Protein AF-A0A349L1Q1-F1 (afdb_monomer)

Structure (mmCIF, N/CA/C/O backbone):
data_AF-A0A349L1Q1-F1
#
_entry.id   AF-A0A349L1Q1-F1
#
loop_
_atom_site.group_PDB
_atom_site.id
_atom_site.type_symbol
_atom_site.label_atom_id
_atom_site.label_alt_id
_atom_site.label_comp_id
_atom_site.label_asym_id
_atom_site.label_entity_id
_atom_site.label_seq_id
_atom_site.pdbx_PDB_ins_code
_atom_site.Cartn_x
_atom_site.Cartn_y
_atom_site.Cartn_z
_atom_site.occupancy
_atom_site.B_iso_or_equiv
_atom_site.auth_seq_id
_atom_site.auth_comp_id
_atom_site.auth_asym_id
_atom_site.auth_atom_id
_atom_site.pdbx_PDB_model_num
ATOM 1 N N . MET A 1 1 ? -4.217 -12.118 43.788 1.00 35.62 1 MET A N 1
ATOM 2 C CA . MET A 1 1 ? -5.018 -11.039 43.169 1.00 35.62 1 MET A CA 1
ATOM 3 C C . MET A 1 1 ? -5.561 -11.578 41.859 1.00 35.62 1 MET A C 1
ATOM 5 O O . MET A 1 1 ? -4.833 -12.278 41.173 1.00 35.62 1 MET A O 1
ATOM 9 N N . ASN A 1 2 ? -6.859 -11.384 41.641 1.00 32.16 2 ASN A N 1
ATOM 10 C CA . ASN A 1 2 ? -7.727 -12.162 40.755 1.00 32.16 2 ASN A CA 1
ATOM 11 C C . ASN A 1 2 ? -7.347 -12.107 39.267 1.00 32.16 2 ASN A C 1
ATOM 13 O O . ASN A 1 2 ? -7.037 -11.042 38.737 1.00 32.16 2 ASN A O 1
ATOM 17 N N . ALA A 1 3 ? -7.479 -13.254 38.600 1.00 37.03 3 ALA A N 1
ATOM 18 C CA . ALA A 1 3 ? -7.514 -13.399 37.152 1.00 37.03 3 ALA A CA 1
ATOM 19 C C . ALA A 1 3 ? -8.840 -12.840 36.608 1.00 37.03 3 ALA A C 1
ATOM 21 O O . ALA A 1 3 ? -9.806 -13.573 36.453 1.00 37.03 3 ALA A O 1
ATOM 22 N N . ALA A 1 4 ? -8.903 -11.523 36.417 1.00 40.84 4 ALA A N 1
ATOM 23 C CA . ALA A 1 4 ? -9.928 -10.831 35.633 1.00 40.84 4 ALA A CA 1
ATOM 24 C C . ALA A 1 4 ? -9.507 -9.365 35.435 1.00 40.84 4 ALA A C 1
ATOM 26 O O . ALA A 1 4 ? -10.231 -8.438 35.791 1.00 40.84 4 ALA A O 1
ATOM 27 N N . ALA A 1 5 ? -8.312 -9.130 34.890 1.00 46.25 5 ALA A N 1
ATOM 28 C CA . ALA A 1 5 ? -8.148 -7.916 34.104 1.00 46.25 5 ALA A CA 1
ATOM 29 C C . ALA A 1 5 ? -8.922 -8.195 32.815 1.00 46.25 5 ALA A C 1
ATOM 31 O O . ALA A 1 5 ? -8.424 -8.909 31.948 1.00 46.25 5 ALA A O 1
ATOM 32 N N . ALA A 1 6 ? -10.183 -7.755 32.754 1.00 50.31 6 ALA A N 1
ATOM 33 C CA . ALA A 1 6 ? -10.929 -7.756 31.505 1.00 50.31 6 ALA A CA 1
ATOM 34 C C . ALA A 1 6 ? -10.016 -7.136 30.443 1.00 50.31 6 ALA A C 1
ATOM 36 O O . ALA A 1 6 ? -9.483 -6.044 30.659 1.00 50.31 6 ALA A O 1
ATOM 37 N N . LEU A 1 7 ? -9.762 -7.867 29.358 1.00 57.59 7 LEU A N 1
ATOM 38 C CA . LEU A 1 7 ? -8.957 -7.380 28.250 1.00 57.59 7 LEU A CA 1
ATOM 39 C C . LEU A 1 7 ? -9.770 -6.264 27.576 1.00 57.59 7 LEU A C 1
ATOM 41 O O . LEU A 1 7 ? -10.551 -6.503 26.661 1.00 57.59 7 LEU A O 1
ATOM 45 N N . ALA A 1 8 ? -9.690 -5.051 28.114 1.00 76.62 8 ALA A N 1
ATOM 46 C CA . ALA A 1 8 ? -10.395 -3.912 27.563 1.00 76.62 8 ALA A CA 1
ATOM 47 C C . ALA A 1 8 ? -9.633 -3.464 26.316 1.00 76.62 8 ALA A C 1
ATOM 49 O O . ALA A 1 8 ? -8.540 -2.905 26.413 1.00 76.62 8 ALA A O 1
ATOM 50 N N . LEU A 1 9 ? -10.197 -3.737 25.140 1.00 87.62 9 LEU A N 1
ATOM 51 C CA . LEU A 1 9 ? -9.780 -3.057 23.919 1.00 87.62 9 LEU A CA 1
ATOM 52 C C . LEU A 1 9 ? -9.974 -1.547 24.110 1.00 87.62 9 LEU A C 1
ATOM 54 O O . LEU A 1 9 ? -10.988 -1.111 24.665 1.00 87.62 9 LEU A O 1
ATOM 58 N N . ALA A 1 10 ? -8.997 -0.760 23.657 1.00 93.62 10 ALA A N 1
ATOM 59 C CA . ALA A 1 10 ? -9.075 0.699 23.666 1.00 93.62 10 ALA A CA 1
ATOM 60 C C . ALA A 1 10 ? -10.247 1.203 22.799 1.00 93.62 10 ALA A C 1
ATOM 62 O O . ALA A 1 10 ? -10.903 0.414 22.120 1.00 93.62 10 ALA A O 1
ATOM 63 N N . SER A 1 11 ? -10.527 2.511 22.809 1.00 95.31 11 SER A N 1
ATOM 64 C CA . SER A 1 11 ? -11.549 3.079 21.915 1.00 95.31 11 SER A CA 1
ATOM 65 C C . SER A 1 11 ? -11.201 2.834 20.444 1.00 95.31 11 SER A C 1
ATOM 67 O O . SER A 1 11 ? -10.027 2.698 20.094 1.00 95.31 11 SER A O 1
ATOM 69 N N . THR A 1 12 ? -12.213 2.817 19.575 1.00 96.31 12 THR A N 1
ATOM 70 C CA . THR A 1 12 ? -12.034 2.683 18.119 1.00 96.31 12 THR A CA 1
ATOM 71 C C . THR A 1 12 ? -11.064 3.730 17.580 1.00 96.31 12 THR A C 1
ATOM 73 O O . THR A 1 12 ? -10.127 3.381 16.874 1.00 96.31 12 THR A O 1
ATOM 76 N N . GLU A 1 13 ? -11.193 4.982 18.020 1.00 95.06 13 GLU A N 1
ATOM 77 C CA . GLU A 1 13 ? -10.275 6.080 17.685 1.00 95.06 13 GLU A CA 1
ATOM 78 C C . GLU A 1 13 ? -8.824 5.748 18.046 1.00 95.06 13 GLU A C 1
ATOM 80 O O . GLU A 1 13 ? -7.927 5.932 17.231 1.00 95.06 13 GLU A O 1
ATOM 85 N N . THR A 1 14 ? -8.598 5.220 19.256 1.00 93.94 14 THR A N 1
ATOM 86 C CA . THR A 1 14 ? -7.257 4.848 19.726 1.00 93.94 14 THR A CA 1
ATOM 87 C C . THR A 1 14 ? -6.697 3.702 18.893 1.00 93.94 14 THR A C 1
ATOM 89 O O . THR A 1 14 ? -5.528 3.731 18.527 1.00 93.94 14 THR A O 1
ATOM 92 N N . LEU A 1 15 ? -7.521 2.696 18.583 1.00 93.62 15 LEU A N 1
ATOM 93 C CA . LEU A 1 15 ? -7.100 1.531 17.807 1.00 93.62 15 LEU A CA 1
ATOM 94 C C . LEU A 1 15 ? -6.762 1.897 16.357 1.00 93.62 15 LEU A C 1
ATOM 96 O O . LEU A 1 15 ? -5.760 1.404 15.841 1.00 93.62 15 LEU A O 1
ATOM 100 N N . LEU A 1 16 ? -7.541 2.786 15.733 1.00 92.75 16 LEU A N 1
ATOM 101 C CA . LEU A 1 16 ? -7.340 3.253 14.354 1.00 92.75 16 LEU A CA 1
ATOM 102 C C . LEU A 1 16 ? -6.009 3.989 14.147 1.00 92.75 16 LEU A C 1
ATOM 104 O O . LEU A 1 16 ? -5.499 4.015 13.030 1.00 92.75 16 LEU A O 1
ATOM 108 N N . VAL A 1 17 ? -5.436 4.557 15.212 1.00 91.25 17 VAL A N 1
ATOM 109 C CA . VAL A 1 17 ? -4.112 5.207 15.194 1.00 91.25 17 VAL A CA 1
ATOM 110 C C . VAL A 1 17 ? -3.063 4.443 16.001 1.00 91.25 17 VAL A C 1
ATOM 112 O O . VAL A 1 17 ? -1.983 4.964 16.276 1.00 91.25 17 VAL A O 1
ATOM 115 N N . SER A 1 18 ? -3.373 3.208 16.403 1.00 87.69 18 SER A N 1
ATOM 116 C CA . SER A 1 18 ? -2.436 2.336 17.107 1.00 87.69 18 SER A CA 1
ATOM 117 C C . SER A 1 18 ? -1.656 1.451 16.138 1.00 87.69 18 SER A C 1
ATOM 119 O O . SER A 1 18 ? -2.170 1.006 15.113 1.00 87.69 18 SER A O 1
ATOM 121 N N . GLY A 1 19 ? -0.408 1.149 16.499 1.00 83.62 19 GLY A N 1
ATOM 122 C CA . GLY A 1 19 ? 0.501 0.413 15.623 1.00 83.62 19 GLY A CA 1
ATOM 123 C C . GLY A 1 19 ? 0.975 1.264 14.444 1.00 83.62 19 GLY A C 1
ATOM 124 O O . GLY A 1 19 ? 0.894 2.488 14.482 1.00 83.62 19 GLY A O 1
ATOM 125 N N . GLY A 1 20 ? 1.511 0.611 13.411 1.00 83.81 20 GLY A N 1
ATOM 126 C CA . GLY A 1 20 ? 1.991 1.294 12.211 1.00 83.81 20 GLY A CA 1
ATOM 127 C C . GLY A 1 20 ? 3.179 2.227 12.468 1.00 83.81 20 GLY A C 1
ATOM 128 O O . GLY A 1 20 ? 4.060 1.928 13.277 1.00 83.81 20 GLY A O 1
ATOM 129 N N . ASP A 1 21 ? 3.216 3.334 11.726 1.00 86.06 21 ASP A N 1
ATOM 130 C CA . ASP A 1 21 ? 4.264 4.353 11.793 1.00 86.06 21 ASP A CA 1
ATOM 131 C C . ASP A 1 21 ? 3.683 5.767 11.976 1.00 86.06 21 ASP A C 1
ATOM 133 O O . ASP A 1 21 ? 2.485 5.964 12.200 1.00 86.06 21 ASP A O 1
ATOM 137 N N . GLU A 1 22 ? 4.538 6.785 11.910 1.00 86.44 22 GLU A N 1
ATOM 138 C CA . GLU A 1 22 ? 4.168 8.166 12.204 1.00 86.44 22 GLU A CA 1
ATOM 139 C C . GLU A 1 22 ? 3.133 8.764 11.238 1.00 86.44 22 GLU A C 1
ATOM 141 O O . GLU A 1 22 ? 2.549 9.802 11.543 1.00 86.44 22 GLU A O 1
ATOM 146 N N . ARG A 1 23 ? 2.832 8.099 10.113 1.00 87.94 23 ARG A N 1
ATOM 147 C CA . ARG A 1 23 ? 1.803 8.543 9.159 1.00 87.94 23 ARG A CA 1
ATOM 148 C C . ARG A 1 23 ? 0.392 8.539 9.740 1.00 87.94 23 ARG A C 1
ATOM 150 O O . ARG A 1 23 ? -0.444 9.311 9.280 1.00 87.94 23 ARG A O 1
ATOM 157 N N . ILE A 1 24 ? 0.130 7.686 10.729 1.00 89.38 24 ILE A N 1
ATOM 158 C CA . ILE A 1 24 ? -1.161 7.622 11.433 1.00 89.38 24 ILE A CA 1
ATOM 159 C C . ILE A 1 24 ? -1.101 8.242 12.832 1.00 89.38 24 ILE A C 1
ATOM 161 O O . ILE A 1 24 ? -2.127 8.363 13.495 1.00 89.38 24 ILE A O 1
ATOM 165 N N . SER A 1 25 ? 0.082 8.675 13.278 1.00 90.12 25 SER A N 1
ATOM 166 C CA . SER A 1 25 ? 0.244 9.342 14.570 1.00 90.12 25 SER A CA 1
ATOM 167 C C . SER A 1 25 ? -0.390 10.730 14.543 1.00 90.12 25 SER A C 1
ATOM 169 O O . SER A 1 25 ? -0.142 11.517 13.631 1.00 90.12 25 SER A O 1
ATOM 171 N N . LEU A 1 26 ? -1.196 11.038 15.558 1.00 93.44 26 LEU A N 1
ATOM 172 C CA . LEU A 1 26 ? -1.850 12.336 15.678 1.00 93.44 26 LEU A CA 1
ATOM 173 C C . LEU A 1 26 ? -0.956 13.324 16.426 1.00 93.44 26 LEU A C 1
ATOM 175 O O . LEU A 1 26 ? -0.405 13.011 17.483 1.00 93.44 26 LEU A O 1
ATOM 179 N N . ASP A 1 27 ? -0.859 14.542 15.905 1.00 94.31 27 ASP A N 1
ATOM 180 C CA . ASP A 1 27 ? -0.281 15.661 16.635 1.00 94.31 27 ASP A CA 1
ATOM 181 C C . ASP A 1 27 ? -1.173 16.024 17.834 1.00 94.31 27 ASP A C 1
ATOM 183 O O . ASP A 1 27 ? -2.383 16.203 17.703 1.00 94.31 27 ASP A O 1
ATOM 187 N N . ALA A 1 28 ? -0.576 16.143 19.021 1.00 93.06 28 ALA A N 1
ATOM 188 C CA . ALA A 1 28 ? -1.326 16.333 20.262 1.00 93.06 28 ALA A CA 1
ATOM 189 C C . ALA A 1 28 ? -2.020 17.703 20.363 1.00 93.06 28 ALA A C 1
ATOM 191 O O . ALA A 1 28 ? -2.972 17.844 21.129 1.00 93.06 28 ALA A O 1
ATOM 192 N N . ALA A 1 29 ? -1.548 18.715 19.626 1.00 94.81 29 ALA A N 1
ATOM 193 C CA . ALA A 1 29 ? -2.130 20.054 19.655 1.00 94.81 29 ALA A CA 1
ATOM 194 C C . ALA A 1 29 ? -3.321 20.187 18.695 1.00 94.81 29 ALA A C 1
ATOM 196 O O . ALA A 1 29 ? -4.300 20.860 19.011 1.00 94.81 29 ALA A O 1
ATOM 197 N N . THR A 1 30 ? -3.235 19.556 17.526 1.00 93.81 30 THR A N 1
ATOM 198 C CA . THR A 1 30 ? -4.223 19.673 16.444 1.00 93.81 30 THR A CA 1
ATOM 199 C C . THR A 1 30 ? -5.175 18.482 16.358 1.00 93.81 30 THR A C 1
ATOM 201 O O . THR A 1 30 ? -6.277 18.623 15.830 1.00 93.81 30 THR A O 1
ATOM 204 N N . GLY A 1 31 ? -4.778 17.314 16.867 1.00 93.38 31 GLY A N 1
ATOM 205 C CA . GLY A 1 31 ? -5.510 16.055 16.718 1.00 93.38 31 GLY A CA 1
ATOM 206 C C . GLY A 1 31 ? -5.486 15.498 15.291 1.00 93.38 31 GLY A C 1
ATOM 207 O O . GLY A 1 31 ? -6.356 14.701 14.937 1.00 93.38 31 GLY A O 1
ATOM 208 N N . LEU A 1 32 ? -4.535 15.939 14.460 1.00 93.56 32 LEU A N 1
ATOM 209 C CA . LEU A 1 32 ? -4.428 15.577 13.046 1.00 93.56 32 LEU A CA 1
ATOM 210 C C . LEU A 1 32 ? -3.168 14.753 12.776 1.00 93.56 32 LEU A C 1
ATOM 212 O O . LEU A 1 32 ? -2.114 14.991 13.362 1.00 93.56 32 LEU A O 1
ATOM 216 N N . SER A 1 33 ? -3.272 13.811 11.844 1.00 92.69 33 SER A N 1
ATOM 217 C CA . SER A 1 33 ? -2.120 13.133 11.237 1.00 92.69 33 SER A CA 1
ATOM 218 C C . SER A 1 33 ? -1.309 14.085 10.340 1.00 92.69 33 SER A C 1
ATOM 220 O O . SER A 1 33 ? -1.814 15.146 9.955 1.00 92.69 33 SER A O 1
ATOM 222 N N . PRO A 1 34 ? -0.092 13.702 9.897 1.00 91.25 34 PRO A N 1
ATOM 223 C CA . PRO A 1 34 ? 0.668 14.456 8.892 1.00 91.25 34 PRO A CA 1
ATOM 224 C C . PRO A 1 34 ? -0.081 14.696 7.571 1.00 91.25 34 PRO A C 1
ATOM 226 O O . PRO A 1 34 ? 0.294 15.579 6.801 1.00 91.25 34 PRO A O 1
ATOM 229 N N . TYR A 1 35 ? -1.142 13.928 7.307 1.00 90.12 35 TYR A N 1
ATOM 230 C CA . TYR A 1 35 ? -2.015 14.093 6.144 1.00 90.12 35 TYR A CA 1
ATOM 231 C C . TYR A 1 35 ? -3.234 14.989 6.401 1.00 90.12 35 TYR A C 1
ATOM 233 O O . TYR A 1 35 ? -4.053 15.172 5.505 1.00 90.12 35 TYR A O 1
ATOM 241 N N . GLY A 1 36 ? -3.362 15.562 7.600 1.00 91.25 36 GLY A N 1
ATOM 242 C CA . GLY A 1 36 ? -4.495 16.408 7.977 1.00 91.25 36 GLY A CA 1
ATOM 243 C C . GLY A 1 36 ? -5.770 15.629 8.312 1.00 91.25 36 GLY A C 1
ATOM 244 O O . GLY A 1 36 ? -6.841 16.223 8.379 1.00 91.25 36 GLY A O 1
ATOM 245 N N . CYS A 1 37 ? -5.676 14.312 8.520 1.00 92.06 37 CYS A N 1
ATOM 246 C CA . CYS A 1 37 ? -6.818 13.446 8.827 1.00 92.06 37 CYS A CA 1
ATOM 247 C C . CYS A 1 37 ? -6.934 13.186 10.336 1.00 92.06 37 CYS A C 1
ATOM 249 O O . CYS A 1 37 ? -5.915 12.990 11.005 1.00 92.06 37 CYS A O 1
ATOM 251 N N . ARG A 1 38 ? -8.171 13.140 10.845 1.00 93.69 38 ARG A N 1
ATOM 252 C CA . ARG A 1 38 ? -8.523 12.702 12.208 1.00 93.69 38 ARG A CA 1
ATOM 253 C C . ARG A 1 38 ? -8.756 11.188 12.256 1.00 93.69 38 ARG A C 1
ATOM 255 O O . ARG A 1 38 ? -8.942 10.553 11.223 1.00 93.69 38 ARG A O 1
ATOM 262 N N . ALA A 1 39 ? -8.815 10.637 13.468 1.00 94.50 39 ALA A N 1
ATOM 263 C CA . ALA A 1 39 ? -9.148 9.230 13.726 1.00 94.50 39 ALA A CA 1
ATOM 264 C C . ALA A 1 39 ? -10.661 8.936 13.811 1.00 94.50 39 ALA A C 1
ATOM 266 O O . ALA A 1 39 ? -11.051 7.834 14.189 1.00 94.50 39 ALA A O 1
ATOM 267 N N . TYR A 1 40 ? -11.508 9.918 13.505 1.00 94.69 40 TYR A N 1
ATOM 268 C CA . TYR A 1 40 ? -12.964 9.821 13.565 1.00 94.69 40 TYR A CA 1
ATOM 269 C C . TYR A 1 40 ? -13.605 10.707 12.482 1.00 94.69 40 TYR A C 1
ATOM 271 O O . TYR A 1 40 ? -12.921 11.587 11.942 1.00 94.69 40 TYR A O 1
ATOM 279 N N . PRO A 1 41 ? -14.888 10.481 12.151 1.00 95.50 41 PRO A N 1
ATOM 280 C CA . PRO A 1 41 ? -15.590 11.231 11.116 1.00 95.50 41 PRO A CA 1
ATOM 281 C C . PRO A 1 41 ? -15.716 12.725 11.422 1.00 95.50 41 PRO A C 1
ATOM 283 O O . PRO A 1 41 ? -15.934 13.128 12.562 1.00 95.50 41 PRO A O 1
ATOM 286 N N . ASP A 1 42 ? -15.623 13.542 10.376 1.00 92.19 42 ASP A N 1
ATOM 287 C CA . ASP A 1 42 ? -15.926 14.972 10.418 1.00 92.19 42 ASP A CA 1
ATOM 288 C C . ASP A 1 42 ? -16.955 15.276 9.313 1.00 92.19 42 ASP A C 1
ATOM 290 O O . ASP A 1 42 ? -16.574 15.337 8.139 1.00 92.19 42 ASP A O 1
ATOM 294 N N . PRO A 1 43 ? -18.255 15.396 9.644 1.00 88.38 43 PRO A N 1
ATOM 295 C CA . PRO A 1 43 ? -19.313 15.580 8.648 1.00 88.38 43 PRO A CA 1
ATOM 296 C C . PRO A 1 43 ? -19.260 16.950 7.956 1.00 88.38 43 PRO A C 1
ATOM 298 O O . PRO A 1 43 ? -19.835 17.111 6.879 1.00 88.38 43 PRO A O 1
ATOM 301 N N . ASP A 1 44 ? -18.553 17.921 8.538 1.00 90.19 44 ASP A N 1
ATOM 302 C CA . ASP A 1 44 ? -18.406 19.269 7.984 1.00 90.19 44 ASP A CA 1
ATOM 303 C C . ASP A 1 44 ? -17.185 19.383 7.049 1.00 90.19 44 ASP A C 1
ATOM 305 O O . ASP A 1 44 ? -16.996 20.396 6.365 1.00 90.19 44 ASP A O 1
ATOM 309 N N . LEU A 1 45 ? -16.341 18.346 6.992 1.00 89.50 45 LEU A N 1
ATOM 310 C CA . LEU A 1 45 ? -15.134 18.329 6.177 1.00 89.50 45 LEU A CA 1
ATOM 311 C C . LEU A 1 45 ? -15.447 18.042 4.703 1.00 89.50 45 LEU A C 1
ATOM 313 O O . LEU A 1 45 ? -15.966 16.990 4.332 1.00 89.50 45 LEU A O 1
ATOM 317 N N . VAL A 1 46 ? -15.005 18.937 3.820 1.00 89.12 46 VAL A N 1
ATOM 318 C CA . VAL A 1 46 ? -15.012 18.679 2.375 1.00 89.12 46 VAL A CA 1
ATOM 319 C C . VAL A 1 46 ? -13.786 17.840 2.002 1.00 89.12 46 VAL A C 1
ATOM 321 O O . VAL A 1 46 ? -12.658 18.335 1.969 1.00 89.12 46 VAL A O 1
ATOM 324 N N . ALA A 1 47 ? -14.005 16.560 1.701 1.00 87.12 47 ALA A N 1
ATOM 325 C CA . ALA A 1 47 ? -12.948 15.608 1.370 1.00 87.12 47 ALA A CA 1
ATOM 326 C C . ALA A 1 47 ? -12.395 15.812 -0.056 1.00 87.12 47 ALA A C 1
ATOM 328 O O . ALA A 1 47 ? -12.833 15.172 -1.008 1.00 87.12 47 ALA A O 1
ATOM 329 N N . LEU A 1 48 ? -11.403 16.697 -0.195 1.00 86.94 48 LEU A N 1
ATOM 330 C CA . LEU A 1 48 ? -10.628 16.908 -1.433 1.00 86.94 48 LEU A CA 1
ATOM 331 C C . LEU A 1 48 ? -9.200 16.337 -1.336 1.00 86.94 48 LEU A C 1
ATOM 333 O O . LEU A 1 48 ? -8.294 16.766 -2.051 1.00 86.94 48 LEU A O 1
ATOM 337 N N . GLY A 1 49 ? -8.987 15.407 -0.401 1.00 82.06 49 GLY A N 1
ATOM 338 C CA . GLY A 1 49 ? -7.708 14.742 -0.181 1.00 82.06 49 GLY A CA 1
ATOM 339 C C . GLY A 1 49 ? -7.349 13.764 -1.302 1.00 82.06 49 GLY A C 1
ATOM 340 O O . GLY A 1 49 ? -8.211 13.224 -1.992 1.00 82.06 49 GLY A O 1
ATOM 341 N N . SER A 1 50 ? -6.050 13.523 -1.477 1.00 80.00 50 SER A N 1
ATOM 342 C CA . SER A 1 50 ? -5.558 12.432 -2.332 1.00 80.00 50 SER A CA 1
ATOM 343 C C . SER A 1 50 ? -5.810 11.060 -1.690 1.00 80.00 50 SER A C 1
ATOM 345 O O . SER A 1 50 ? -6.154 10.983 -0.512 1.00 80.00 50 SER A O 1
ATOM 347 N N . SER A 1 51 ? -5.512 9.970 -2.403 1.00 75.69 51 SER A N 1
ATOM 348 C CA . SER A 1 51 ? -5.574 8.604 -1.851 1.00 75.69 51 SER A CA 1
ATOM 349 C C . SER A 1 51 ? -4.734 8.405 -0.579 1.00 75.69 51 SER A C 1
ATOM 351 O O . SER A 1 51 ? -5.061 7.561 0.250 1.00 75.69 51 SER A O 1
ATOM 353 N N . THR A 1 52 ? -3.679 9.204 -0.380 1.00 77.19 52 THR A N 1
ATOM 354 C CA . THR A 1 52 ? -2.844 9.173 0.835 1.00 77.19 52 THR A CA 1
ATOM 355 C C . THR A 1 52 ? -3.463 9.937 2.020 1.00 77.19 52 THR A C 1
ATOM 357 O O . THR A 1 52 ? -3.091 9.686 3.158 1.00 77.19 52 THR A O 1
ATOM 360 N N . ALA A 1 53 ? -4.418 10.839 1.778 1.00 83.69 53 ALA A N 1
ATOM 361 C CA . ALA A 1 53 ? -5.096 11.655 2.792 1.00 83.69 53 ALA A CA 1
ATOM 362 C C . ALA A 1 53 ? -6.593 11.301 2.857 1.00 83.69 53 ALA A C 1
ATOM 364 O O . ALA A 1 53 ? -7.464 12.154 2.673 1.00 83.69 53 ALA A O 1
ATOM 365 N N . SER A 1 54 ? -6.881 10.011 3.050 1.00 81.81 54 SER A N 1
ATOM 366 C CA . SER A 1 54 ? -8.250 9.492 3.095 1.00 81.81 54 SER A CA 1
ATOM 367 C C . SER A 1 54 ? -8.862 9.704 4.480 1.00 81.81 54 SER A C 1
ATOM 369 O O . SER A 1 54 ? -8.292 9.294 5.490 1.00 81.81 54 SER A O 1
ATOM 371 N N . ILE A 1 55 ? -10.030 10.344 4.525 1.00 90.50 55 ILE A N 1
ATOM 372 C CA . ILE A 1 55 ? -10.783 10.566 5.764 1.00 90.50 55 ILE A CA 1
ATOM 373 C C . ILE A 1 55 ? -11.572 9.313 6.151 1.00 90.50 55 ILE A C 1
ATOM 375 O O . ILE A 1 55 ? -11.921 8.494 5.299 1.00 90.50 55 ILE A O 1
ATOM 379 N N . ILE A 1 56 ? -11.897 9.186 7.434 1.00 92.69 56 ILE A N 1
ATOM 380 C CA . ILE A 1 56 ? -12.755 8.108 7.925 1.00 92.69 56 ILE A CA 1
ATOM 381 C C . ILE A 1 56 ? -14.206 8.575 7.818 1.00 92.69 56 ILE A C 1
ATOM 383 O O . ILE A 1 56 ? -14.591 9.555 8.447 1.00 92.69 56 ILE A O 1
ATOM 387 N N . SER A 1 57 ? -15.004 7.899 6.993 1.00 92.94 57 SER A N 1
ATOM 388 C CA . SER A 1 57 ? -16.446 8.163 6.909 1.00 92.94 57 SER A CA 1
ATOM 389 C C . SER A 1 57 ? -17.179 7.633 8.144 1.00 92.94 57 SER A C 1
ATOM 391 O O . SER A 1 57 ? -16.687 6.720 8.808 1.00 92.94 57 SER A O 1
ATOM 393 N N . GLU A 1 58 ? -18.380 8.152 8.417 1.00 95.00 58 GLU A N 1
ATOM 394 C CA . GLU A 1 58 ? -19.254 7.645 9.490 1.00 95.00 58 GLU A CA 1
ATOM 395 C C . GLU A 1 58 ? -19.480 6.136 9.365 1.00 95.00 58 GLU A C 1
ATOM 397 O O . GLU A 1 58 ? -19.187 5.389 10.293 1.00 95.00 58 GLU A O 1
ATOM 402 N N . ALA A 1 59 ? -19.854 5.666 8.172 1.00 95.69 59 ALA A N 1
ATOM 403 C CA . ALA A 1 59 ? -20.078 4.244 7.920 1.00 95.69 59 ALA A CA 1
ATOM 404 C C . ALA A 1 59 ? -18.829 3.378 8.179 1.00 95.69 59 ALA A C 1
ATOM 406 O O . ALA A 1 59 ? -18.941 2.271 8.706 1.00 95.69 59 ALA A O 1
ATOM 407 N N . ALA A 1 60 ? -17.634 3.863 7.823 1.00 94.94 60 ALA A N 1
ATOM 408 C CA . ALA A 1 60 ? -16.391 3.133 8.072 1.00 94.94 60 ALA A CA 1
ATOM 409 C C . ALA A 1 60 ? -16.036 3.093 9.567 1.00 94.9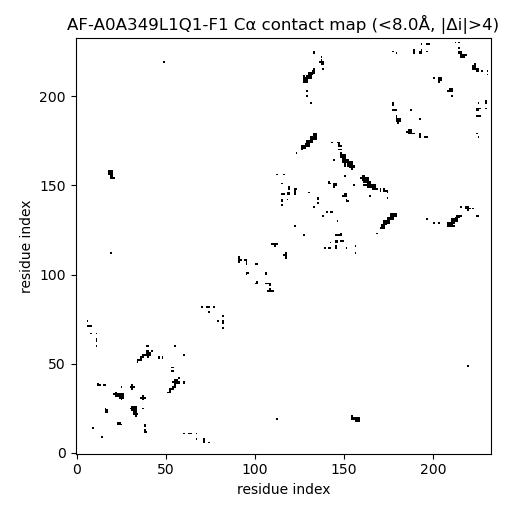4 60 ALA A C 1
ATOM 411 O O . ALA A 1 60 ? -15.576 2.063 10.063 1.00 94.94 60 ALA A O 1
ATOM 412 N N . PHE A 1 61 ? -16.265 4.194 10.286 1.00 97.38 61 PHE A N 1
ATOM 413 C CA . PHE A 1 61 ? -16.045 4.251 11.728 1.00 97.38 61 PHE A CA 1
ATOM 414 C C . PHE A 1 61 ? -17.016 3.335 12.481 1.00 97.38 61 PHE A C 1
ATOM 416 O O . PHE A 1 61 ? -16.580 2.554 13.325 1.00 97.38 61 PHE A O 1
ATOM 423 N N . ASP A 1 62 ? -18.300 3.351 12.120 1.00 97.88 62 ASP A N 1
ATOM 424 C CA . ASP A 1 62 ? -19.323 2.479 12.705 1.00 97.88 62 ASP A CA 1
ATOM 425 C C . ASP A 1 62 ? -19.019 0.996 12.459 1.00 97.88 62 ASP A C 1
ATOM 427 O O . ASP A 1 62 ? -19.189 0.162 13.353 1.00 97.88 62 ASP A O 1
ATOM 431 N N . ALA A 1 63 ? -18.517 0.648 11.269 1.00 97.19 63 ALA A N 1
ATOM 432 C CA . ALA A 1 63 ? -18.076 -0.711 10.962 1.00 97.19 63 ALA A CA 1
ATOM 433 C C . ALA A 1 63 ? -16.882 -1.136 11.837 1.00 97.19 63 ALA A C 1
ATOM 435 O O . ALA A 1 63 ? -16.865 -2.254 12.363 1.00 97.19 63 ALA A O 1
ATOM 436 N N . ALA A 1 64 ? -15.905 -0.245 12.039 1.00 96.94 64 ALA A N 1
ATOM 437 C CA . ALA A 1 64 ? -14.763 -0.498 12.915 1.00 96.94 64 ALA A CA 1
ATOM 438 C C . ALA A 1 64 ? -15.185 -0.637 14.390 1.00 96.94 64 ALA A C 1
ATOM 440 O O . ALA A 1 64 ? -14.713 -1.545 15.078 1.00 96.94 64 ALA A O 1
ATOM 441 N N . ASP A 1 65 ? -16.104 0.207 14.869 1.00 97.94 65 ASP A N 1
ATOM 442 C CA . ASP A 1 65 ? -16.614 0.131 16.241 1.00 97.94 65 ASP A CA 1
ATOM 443 C C . ASP A 1 65 ? -17.455 -1.128 16.475 1.00 97.94 65 ASP A C 1
ATOM 445 O O . ASP A 1 65 ? -17.295 -1.800 17.496 1.00 97.94 65 ASP A O 1
ATOM 449 N N . SER A 1 66 ? -18.265 -1.520 15.491 1.00 97.88 66 SER A N 1
ATOM 450 C CA . SER A 1 66 ? -19.033 -2.768 15.527 1.00 97.88 66 SER A CA 1
ATOM 451 C C . SER A 1 66 ? -18.117 -3.992 15.603 1.00 97.88 66 SER A C 1
ATOM 453 O O . SER A 1 66 ? -18.344 -4.888 16.418 1.00 97.88 66 SER A O 1
ATOM 455 N N . LEU A 1 67 ? -17.036 -4.018 14.812 1.00 97.06 67 LEU A N 1
ATOM 456 C CA . LEU A 1 67 ? -16.031 -5.081 14.882 1.00 97.06 67 LEU A CA 1
ATOM 457 C C . LEU A 1 67 ? -15.330 -5.101 16.246 1.00 97.06 67 LEU A C 1
ATOM 459 O O . LEU A 1 67 ? -15.132 -6.166 16.832 1.00 97.06 67 LEU A O 1
ATOM 463 N N . ARG A 1 68 ? -14.981 -3.931 16.788 1.00 96.69 68 ARG A N 1
ATOM 464 C CA . ARG A 1 68 ? -14.388 -3.817 18.125 1.00 96.69 68 ARG A CA 1
ATOM 465 C C . ARG A 1 68 ? -15.324 -4.367 19.205 1.00 96.69 68 ARG A C 1
ATOM 467 O O . ARG A 1 68 ? -14.861 -5.099 20.081 1.00 96.69 68 ARG A O 1
ATOM 474 N N . ALA A 1 69 ? -16.615 -4.038 19.149 1.00 96.62 69 ALA A N 1
ATOM 475 C CA . ALA A 1 69 ? -17.623 -4.534 20.084 1.00 96.62 69 ALA A CA 1
ATOM 476 C C . ALA A 1 69 ? -17.780 -6.062 20.000 1.00 96.62 69 ALA A C 1
ATOM 478 O O . ALA A 1 69 ? -17.766 -6.731 21.034 1.00 96.62 69 ALA A O 1
ATOM 479 N N . LEU A 1 70 ? -17.825 -6.619 18.785 1.00 96.12 70 LEU A N 1
ATOM 480 C CA . LEU A 1 70 ? -17.856 -8.066 18.562 1.00 96.12 70 LEU A CA 1
ATOM 481 C C . LEU A 1 70 ? -16.612 -8.759 19.139 1.00 96.12 70 LEU A C 1
ATOM 483 O O . LEU A 1 70 ? -16.719 -9.771 19.829 1.00 96.12 70 LEU A O 1
ATOM 487 N N . CYS A 1 71 ? -15.420 -8.205 18.902 1.00 96.00 71 CYS A N 1
ATOM 488 C CA . CYS A 1 71 ? -14.178 -8.737 19.460 1.00 96.00 71 CYS A CA 1
ATOM 489 C C . CYS A 1 71 ? -14.180 -8.706 20.996 1.00 96.00 71 CYS A C 1
ATOM 491 O O . CYS A 1 71 ? -13.759 -9.676 21.620 1.00 96.00 71 CYS A O 1
ATOM 493 N N . LEU A 1 72 ? -14.674 -7.627 21.614 1.00 95.00 72 LEU A N 1
ATOM 494 C CA . LEU A 1 72 ? -14.812 -7.526 23.072 1.00 95.00 72 LEU A CA 1
ATOM 495 C C . LEU A 1 72 ? -15.734 -8.602 23.653 1.00 95.00 72 LEU A C 1
ATOM 497 O O . LEU A 1 72 ? -15.423 -9.158 24.706 1.00 95.00 72 LEU A O 1
ATOM 501 N N . GLU A 1 73 ? -16.850 -8.894 22.985 1.00 94.94 73 GLU A N 1
ATOM 502 C CA . GLU A 1 73 ? -17.763 -9.966 23.385 1.00 94.94 73 GLU A CA 1
ATOM 503 C C . GLU A 1 73 ? -17.075 -11.335 23.290 1.00 94.94 73 GLU A C 1
ATOM 505 O O . GLU A 1 73 ? -17.031 -12.080 24.269 1.00 94.94 73 GLU A O 1
ATOM 510 N N . ARG A 1 74 ? -16.453 -11.639 22.145 1.00 95.75 74 ARG A N 1
ATOM 511 C CA . ARG A 1 74 ? -15.773 -12.924 21.906 1.00 95.75 74 ARG A CA 1
ATOM 512 C C . ARG A 1 74 ? -14.599 -13.165 22.855 1.00 95.75 74 ARG A C 1
ATOM 514 O O . ARG A 1 74 ? -14.396 -14.290 23.310 1.00 95.75 74 ARG A O 1
ATOM 521 N N . LEU A 1 75 ? -13.867 -12.115 23.235 1.00 95.38 75 LEU A N 1
ATOM 522 C CA . LEU A 1 75 ? -12.757 -12.190 24.198 1.00 95.38 75 LEU A CA 1
ATOM 523 C C . LEU A 1 75 ? -13.177 -12.681 25.597 1.00 95.38 75 LEU A C 1
ATOM 525 O O . LEU A 1 75 ? -12.310 -13.009 26.407 1.00 95.38 75 LEU A O 1
ATOM 529 N N . GLN A 1 76 ? -14.477 -12.757 25.902 1.00 93.06 76 GLN A N 1
ATOM 530 C CA . GLN A 1 76 ? -14.970 -13.344 27.152 1.00 93.06 76 GLN A CA 1
ATOM 531 C C . GLN A 1 76 ? -14.843 -14.875 27.194 1.00 93.06 76 GLN A C 1
ATOM 533 O O . GLN A 1 76 ? -14.849 -15.449 28.285 1.00 93.06 76 GLN A O 1
ATOM 538 N N . GLY A 1 77 ? -14.737 -15.537 26.037 1.00 93.56 77 GLY A N 1
ATOM 539 C CA . GLY A 1 77 ? -14.724 -17.000 25.937 1.00 93.56 77 GLY A CA 1
ATOM 540 C C . GLY A 1 77 ? -13.743 -17.589 24.921 1.00 93.56 77 GLY A C 1
ATOM 541 O O . GLY A 1 77 ? -13.506 -18.794 24.955 1.00 93.56 77 GLY A O 1
ATOM 542 N N . GLU A 1 78 ? -13.155 -16.773 24.047 1.00 95.62 78 GLU A N 1
ATOM 543 C CA . GLU A 1 78 ? -12.239 -17.204 22.988 1.00 95.62 78 GLU A CA 1
ATOM 544 C C . GLU A 1 78 ? -10.838 -16.596 23.163 1.00 95.62 78 GLU A C 1
ATOM 546 O O . GLU A 1 78 ? -10.669 -15.498 23.700 1.00 95.62 78 GLU A O 1
ATOM 551 N N . ALA A 1 79 ? -9.807 -17.297 22.682 1.00 94.62 79 ALA A N 1
ATOM 552 C CA . ALA A 1 79 ? -8.447 -16.772 22.691 1.00 94.62 79 ALA A CA 1
ATOM 553 C C . ALA A 1 79 ? -8.284 -15.653 21.650 1.00 94.62 79 ALA A C 1
ATOM 555 O O . ALA A 1 79 ? -8.726 -15.773 20.508 1.00 94.62 79 ALA A O 1
ATOM 556 N N . ALA A 1 80 ? -7.568 -14.583 22.012 1.00 93.88 80 ALA A N 1
ATOM 557 C CA . ALA A 1 80 ? -7.343 -13.436 21.127 1.00 93.88 80 ALA A CA 1
ATOM 558 C C . ALA A 1 80 ? -6.701 -13.819 19.778 1.00 93.88 80 ALA A C 1
ATOM 560 O O . ALA A 1 80 ? -7.025 -13.226 18.751 1.00 93.88 80 ALA A O 1
ATOM 561 N N . SER A 1 81 ? -5.817 -14.824 19.765 1.00 95.81 81 SER A N 1
ATOM 562 C CA . SER A 1 81 ? -5.199 -15.352 18.542 1.00 95.81 81 SER A CA 1
ATOM 563 C C . SER A 1 81 ? -6.213 -15.965 17.580 1.00 95.81 81 SER A C 1
ATOM 565 O O . SER A 1 81 ? -6.079 -15.793 16.370 1.00 95.81 81 SER A O 1
ATOM 567 N N . ASP A 1 82 ? -7.226 -16.649 18.109 1.00 97.06 82 ASP A N 1
ATOM 568 C CA . ASP A 1 82 ? -8.230 -17.357 17.315 1.00 97.06 82 ASP A CA 1
ATOM 569 C C . ASP A 1 82 ? -9.238 -16.363 16.736 1.00 97.06 82 ASP A C 1
ATOM 571 O O . ASP A 1 82 ? -9.584 -16.440 15.557 1.00 97.06 82 ASP A O 1
ATOM 575 N N . ILE A 1 83 ? -9.624 -15.358 17.533 1.00 97.25 83 ILE A N 1
ATOM 576 C CA . ILE A 1 83 ? -10.427 -14.219 17.070 1.00 97.25 83 ILE A CA 1
ATOM 577 C C . ILE A 1 83 ? -9.688 -13.492 15.943 1.00 97.25 83 ILE A C 1
ATOM 579 O O . ILE A 1 83 ? -10.254 -13.295 14.870 1.00 97.25 83 ILE A O 1
ATOM 583 N N . TYR A 1 84 ? -8.411 -13.151 16.146 1.00 95.00 84 TYR A N 1
ATOM 584 C CA . TYR A 1 84 ? -7.598 -12.492 15.125 1.00 95.00 84 TYR A CA 1
ATOM 585 C C . TYR A 1 84 ? -7.510 -13.325 13.841 1.00 95.00 84 TYR A C 1
ATOM 587 O O . TYR A 1 84 ? -7.739 -12.792 12.758 1.00 95.00 84 TYR A O 1
ATOM 595 N N . ALA A 1 85 ? -7.213 -14.625 13.950 1.00 97.12 85 ALA A N 1
ATOM 596 C CA . ALA A 1 85 ? -7.114 -15.526 12.804 1.00 97.12 85 ALA A CA 1
ATOM 597 C C . ALA A 1 85 ? -8.437 -15.623 12.023 1.00 97.12 85 ALA A C 1
ATOM 599 O O . ALA A 1 85 ? -8.422 -15.621 10.789 1.00 97.12 85 ALA A O 1
ATOM 600 N N . ALA A 1 86 ? -9.572 -15.660 12.727 1.00 97.44 86 ALA A N 1
ATOM 601 C CA . ALA A 1 86 ? -10.895 -15.664 12.115 1.00 97.44 86 ALA A CA 1
ATOM 602 C C . ALA A 1 86 ? -11.197 -14.342 11.390 1.00 97.44 86 ALA A C 1
ATOM 604 O O . ALA A 1 86 ? -11.549 -14.365 10.210 1.00 97.44 86 ALA A O 1
ATOM 605 N N . GLU A 1 87 ? -11.006 -13.194 12.048 1.00 96.75 87 GLU A N 1
ATOM 606 C CA . GLU A 1 87 ? -11.327 -11.885 11.460 1.00 96.75 87 GLU A CA 1
ATOM 607 C C . GLU A 1 87 ? -10.405 -11.526 10.294 1.00 96.75 87 GLU A C 1
ATOM 609 O O . GLU A 1 87 ? -10.871 -11.072 9.250 1.00 96.75 87 GLU A O 1
ATOM 614 N N . ILE A 1 88 ? -9.101 -11.797 10.405 1.00 95.75 88 ILE A N 1
ATOM 615 C CA . ILE A 1 88 ? -8.171 -11.568 9.294 1.00 95.75 88 ILE A CA 1
ATOM 616 C C . ILE A 1 88 ? -8.465 -12.515 8.117 1.00 95.75 88 ILE A C 1
ATOM 618 O O . ILE A 1 88 ? -8.279 -12.140 6.961 1.00 95.75 88 ILE A O 1
ATOM 622 N N . GLY A 1 89 ? -8.942 -13.736 8.389 1.00 96.44 89 GLY A N 1
ATOM 623 C CA . GLY A 1 89 ? -9.406 -14.678 7.370 1.00 96.44 89 GLY A CA 1
ATOM 624 C C . GLY A 1 89 ? -10.660 -14.178 6.652 1.00 96.44 89 GLY A C 1
ATOM 625 O O . GLY A 1 89 ? -10.702 -14.186 5.422 1.00 96.44 89 GLY A O 1
ATOM 626 N N . ARG A 1 90 ? -11.637 -13.667 7.410 1.00 96.31 90 ARG A N 1
ATOM 627 C CA . ARG A 1 90 ? -12.862 -13.048 6.886 1.00 96.31 90 ARG A CA 1
ATOM 628 C C . ARG A 1 90 ? -12.546 -11.854 5.982 1.00 96.31 90 ARG A C 1
ATOM 630 O O . ARG A 1 90 ? -13.034 -11.813 4.860 1.00 96.31 90 ARG A O 1
ATOM 637 N N . LEU A 1 91 ? -11.681 -10.939 6.432 1.00 95.69 91 LEU A N 1
ATOM 638 C CA . LEU A 1 91 ? -11.264 -9.762 5.656 1.00 95.69 91 LEU A CA 1
ATOM 639 C C . LEU A 1 91 ? -10.556 -10.139 4.349 1.00 95.69 91 LEU A C 1
ATOM 641 O O . LEU A 1 91 ? -10.783 -9.508 3.322 1.00 95.69 91 LEU A O 1
ATOM 645 N N . ARG A 1 92 ? -9.714 -11.182 4.359 1.00 96.25 92 ARG A N 1
ATOM 646 C CA . ARG A 1 92 ? -9.086 -11.694 3.130 1.00 96.25 92 ARG A CA 1
ATOM 647 C C . ARG A 1 92 ? -10.118 -12.241 2.150 1.00 96.25 92 ARG A C 1
ATOM 649 O O . ARG A 1 92 ? -10.014 -11.952 0.964 1.00 96.25 92 ARG A O 1
ATOM 656 N N . ALA A 1 93 ? -11.077 -13.029 2.632 1.00 95.00 93 ALA A N 1
ATOM 657 C CA . ALA A 1 93 ? -12.123 -13.596 1.786 1.00 95.00 93 ALA A CA 1
ATOM 658 C C . ALA A 1 93 ? -13.012 -12.501 1.179 1.00 95.00 93 ALA A C 1
ATOM 660 O O . ALA A 1 93 ? -13.270 -12.529 -0.017 1.00 95.00 93 ALA A O 1
ATOM 661 N N . GLU A 1 94 ? -13.409 -11.511 1.982 1.00 95.44 94 GLU A N 1
ATOM 662 C CA . GLU A 1 94 ? -14.192 -10.357 1.529 1.00 95.44 94 GLU A CA 1
ATOM 663 C C . GLU A 1 94 ? -13.433 -9.525 0.486 1.00 95.44 94 GLU A C 1
ATOM 665 O O . GLU A 1 94 ? -13.993 -9.180 -0.548 1.00 95.44 94 GLU A O 1
ATOM 670 N N . LEU A 1 95 ? -12.138 -9.262 0.700 1.00 95.31 95 LEU A N 1
ATOM 671 C CA . LEU A 1 95 ? -11.308 -8.560 -0.283 1.00 95.31 95 LEU A CA 1
ATOM 672 C C . LEU A 1 95 ? -11.224 -9.320 -1.616 1.00 95.31 95 LEU A C 1
ATOM 674 O O . LEU A 1 95 ? -11.327 -8.708 -2.674 1.00 95.31 95 LEU A O 1
ATOM 678 N N . LEU A 1 96 ? -11.038 -10.642 -1.573 1.00 96.50 96 LEU A N 1
ATOM 679 C CA . LEU A 1 96 ? -10.987 -11.468 -2.783 1.00 96.50 96 LEU A CA 1
ATOM 680 C C . LEU A 1 96 ? -12.324 -11.455 -3.532 1.00 96.50 96 LEU A C 1
ATOM 682 O O . LEU A 1 96 ? -12.321 -11.272 -4.747 1.00 96.50 96 LEU A O 1
ATOM 686 N N . ASP A 1 97 ? -13.441 -11.573 -2.812 1.00 95.56 97 ASP A N 1
ATOM 687 C CA . ASP A 1 97 ? -14.790 -11.515 -3.385 1.00 95.56 97 ASP A CA 1
ATOM 688 C C . ASP A 1 97 ? -15.069 -10.158 -4.052 1.00 95.56 97 ASP A C 1
ATOM 690 O O . ASP A 1 97 ? -15.503 -10.106 -5.202 1.00 95.56 97 ASP A O 1
ATOM 694 N N . LEU A 1 98 ? -14.704 -9.050 -3.394 1.00 95.62 98 LEU A N 1
ATOM 695 C CA . LEU A 1 98 ? -14.803 -7.698 -3.962 1.00 95.62 98 LEU A CA 1
ATOM 696 C C . LEU A 1 98 ? -13.945 -7.514 -5.222 1.00 95.62 98 LEU A C 1
ATOM 698 O O . LEU A 1 98 ? -14.307 -6.742 -6.110 1.00 95.62 98 LEU A O 1
ATOM 702 N N . CYS A 1 99 ? -12.821 -8.224 -5.314 1.00 94.31 99 CYS A N 1
ATOM 703 C CA . CYS A 1 99 ? -11.978 -8.263 -6.506 1.00 94.31 99 CYS A CA 1
ATOM 704 C C . CYS A 1 99 ? -12.465 -9.265 -7.571 1.00 94.31 99 CYS A C 1
ATOM 706 O O . CYS A 1 99 ? -11.840 -9.371 -8.625 1.00 94.31 99 CYS A O 1
ATOM 708 N N . GLY A 1 100 ? -13.562 -9.988 -7.327 1.00 96.12 100 GLY A N 1
ATOM 709 C CA . GLY A 1 100 ? -14.126 -10.969 -8.253 1.00 96.12 100 GLY A CA 1
ATOM 710 C C . GLY A 1 100 ? -13.378 -12.303 -8.300 1.00 96.12 100 GLY A C 1
ATOM 711 O O . GLY A 1 100 ? -13.554 -13.048 -9.262 1.00 96.12 100 GLY A O 1
ATOM 712 N N . PHE A 1 101 ? -12.553 -12.608 -7.294 1.00 96.44 101 PHE A N 1
ATOM 713 C CA . PHE A 1 101 ? -11.831 -13.876 -7.193 1.00 96.44 101 PHE A CA 1
ATOM 714 C C . PHE A 1 101 ? -12.605 -14.898 -6.359 1.00 96.44 101 PHE A C 1
ATOM 716 O O . PHE A 1 101 ? -12.962 -14.657 -5.206 1.00 96.44 101 PHE A O 1
ATOM 723 N N . GLY A 1 102 ? -12.806 -16.083 -6.928 1.00 91.25 102 GLY A N 1
ATOM 724 C CA . GLY A 1 102 ? -13.336 -17.256 -6.251 1.00 91.25 102 GLY A CA 1
ATOM 725 C C . GLY A 1 102 ? -12.241 -18.206 -5.761 1.00 91.25 102 GLY A C 1
ATOM 726 O O . GLY A 1 102 ? -11.072 -18.134 -6.138 1.00 91.25 102 GLY A O 1
ATOM 727 N N . ALA A 1 103 ? -12.637 -19.190 -4.950 1.00 85.31 103 ALA A N 1
ATOM 728 C CA . ALA A 1 103 ? -11.714 -20.192 -4.404 1.00 85.31 103 ALA A CA 1
ATOM 729 C C . ALA A 1 103 ? -10.983 -21.022 -5.482 1.00 85.31 103 ALA A C 1
ATOM 731 O O . ALA A 1 103 ? -9.899 -21.545 -5.229 1.00 85.31 103 ALA A O 1
ATOM 732 N N . ALA A 1 104 ? -11.570 -21.157 -6.675 1.00 90.50 104 ALA A N 1
ATOM 733 C CA . ALA A 1 104 ? -10.992 -21.918 -7.781 1.00 90.50 104 ALA A CA 1
ATOM 734 C C . ALA A 1 104 ? -9.860 -21.176 -8.515 1.00 90.50 104 ALA A C 1
ATOM 736 O O . ALA A 1 104 ? -9.087 -21.824 -9.217 1.00 90.50 104 ALA A O 1
ATOM 737 N N . ASP A 1 105 ? -9.732 -19.857 -8.333 1.00 92.69 105 ASP A N 1
ATOM 738 C CA . ASP A 1 105 ? -8.760 -19.038 -9.069 1.00 92.69 105 ASP A CA 1
ATOM 739 C C . ASP A 1 105 ? -7.331 -19.165 -8.522 1.00 92.69 105 ASP A C 1
ATOM 741 O O . ASP A 1 105 ? -6.379 -18.692 -9.137 1.00 92.69 105 ASP A O 1
ATOM 745 N N . GLY A 1 106 ? -7.154 -19.801 -7.358 1.00 92.38 106 GLY A N 1
ATOM 746 C CA . GLY A 1 106 ? -5.836 -19.981 -6.741 1.00 92.38 106 GLY A CA 1
ATOM 747 C C . GLY A 1 106 ? -5.189 -18.677 -6.258 1.00 92.38 106 GLY A C 1
ATOM 748 O O . GLY A 1 106 ? -3.988 -18.652 -5.991 1.00 92.38 106 GLY A O 1
ATOM 749 N N . VAL A 1 107 ? -5.966 -17.598 -6.129 1.00 93.56 107 VAL A N 1
ATOM 750 C CA . VAL A 1 107 ? -5.502 -16.286 -5.659 1.00 93.56 107 VAL A CA 1
ATOM 751 C C . VAL A 1 107 ? -5.583 -16.212 -4.134 1.00 93.56 107 VAL A C 1
ATOM 753 O O . VAL A 1 107 ? -6.536 -16.680 -3.516 1.00 93.56 107 VAL A O 1
ATOM 756 N N . SER A 1 108 ? -4.565 -15.621 -3.508 1.00 91.00 108 SER A N 1
ATOM 757 C CA . SER A 1 108 ? -4.505 -15.400 -2.059 1.00 91.00 108 SER A CA 1
ATOM 758 C C . SER A 1 108 ? -4.261 -13.928 -1.746 1.00 91.00 108 SER A C 1
ATOM 760 O O . SER A 1 108 ? -3.442 -13.281 -2.395 1.00 91.00 108 SER A O 1
ATOM 762 N N . ALA A 1 109 ? -4.929 -13.410 -0.714 1.00 92.94 109 ALA A N 1
ATOM 763 C CA . ALA A 1 109 ? -4.748 -12.038 -0.250 1.00 92.94 109 ALA A CA 1
ATOM 764 C C . ALA A 1 109 ? -3.733 -11.953 0.902 1.00 92.94 109 ALA A C 1
ATOM 766 O O . ALA A 1 109 ? -3.854 -12.636 1.926 1.00 92.94 109 ALA A O 1
ATOM 767 N N . VAL A 1 110 ? -2.758 -11.054 0.765 1.00 91.19 110 VAL A N 1
ATOM 768 C CA . VAL A 1 110 ? -1.816 -10.690 1.829 1.00 91.19 110 VAL A CA 1
ATOM 769 C C . VAL A 1 110 ? -2.157 -9.285 2.313 1.00 91.19 110 VAL A C 1
ATOM 771 O O . VAL A 1 110 ? -2.279 -8.362 1.515 1.00 91.19 110 VAL A O 1
ATOM 774 N N . LEU A 1 111 ? -2.312 -9.133 3.627 1.00 91.50 111 LEU A N 1
ATOM 775 C CA . LEU A 1 111 ? -2.610 -7.855 4.271 1.00 91.50 111 LEU A CA 1
ATOM 776 C C . LEU A 1 111 ? -1.344 -7.330 4.953 1.00 91.50 111 LEU A C 1
ATOM 778 O O . LEU A 1 111 ? -0.606 -8.102 5.567 1.00 91.50 111 LEU A O 1
ATOM 7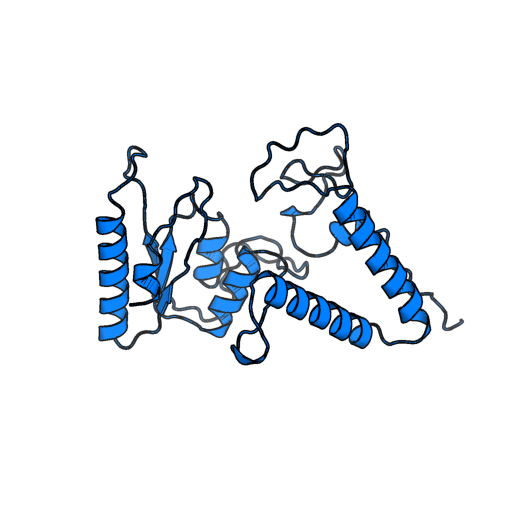82 N N . ALA A 1 112 ? -1.109 -6.026 4.846 1.00 90.62 112 ALA A N 1
ATOM 783 C CA . ALA A 1 112 ? 0.020 -5.323 5.445 1.00 90.62 112 ALA A CA 1
ATOM 784 C C . ALA A 1 112 ? -0.443 -3.975 6.013 1.00 90.62 112 ALA A C 1
ATOM 786 O O . ALA A 1 112 ? -1.509 -3.484 5.648 1.00 90.62 112 ALA A O 1
ATOM 787 N N . ALA A 1 113 ? 0.370 -3.368 6.882 1.00 88.88 113 ALA A N 1
ATOM 788 C CA . ALA A 1 113 ? 0.038 -2.092 7.521 1.00 88.88 113 ALA A CA 1
ATOM 789 C C . ALA A 1 113 ? -0.071 -0.920 6.526 1.00 88.88 113 ALA A C 1
ATOM 791 O O . ALA A 1 113 ? -0.779 0.048 6.788 1.00 88.88 113 ALA A O 1
ATOM 792 N N . SER A 1 114 ? 0.606 -0.997 5.375 1.00 87.81 114 SER A N 1
ATOM 793 C CA . SER A 1 114 ? 0.462 -0.029 4.288 1.00 87.81 114 SER A CA 1
ATOM 794 C C . SER A 1 114 ? 0.886 -0.603 2.932 1.00 87.81 114 SER A C 1
ATOM 796 O O . SER A 1 114 ? 1.539 -1.647 2.849 1.00 87.81 114 SER A O 1
ATOM 798 N N . GLY A 1 115 ? 0.589 0.131 1.855 1.00 88.00 115 GLY A N 1
ATOM 799 C CA . GLY A 1 115 ? 1.086 -0.186 0.512 1.00 88.00 115 GLY A CA 1
ATOM 800 C C . GLY A 1 115 ? 2.617 -0.132 0.381 1.00 88.00 115 GLY A C 1
ATOM 801 O O . GLY A 1 115 ? 3.178 -0.765 -0.504 1.00 88.00 115 GLY A O 1
ATOM 802 N N . THR A 1 116 ? 3.339 0.563 1.262 1.00 90.56 116 THR A N 1
ATOM 803 C CA . THR A 1 116 ? 4.811 0.488 1.268 1.00 90.56 116 THR A CA 1
ATOM 804 C C . THR A 1 116 ? 5.290 -0.780 1.978 1.00 90.56 116 THR A C 1
ATOM 806 O O . THR A 1 116 ? 6.231 -1.425 1.521 1.00 90.56 116 THR A O 1
ATOM 809 N N . ASP A 1 117 ? 4.604 -1.192 3.046 1.00 91.06 117 ASP A N 1
ATOM 810 C CA . ASP A 1 117 ? 4.941 -2.411 3.791 1.00 91.06 117 ASP A CA 1
ATOM 811 C C . ASP A 1 117 ? 4.714 -3.675 2.959 1.00 91.06 117 ASP A C 1
ATOM 813 O O . ASP A 1 117 ? 5.522 -4.599 3.030 1.00 91.06 117 ASP A O 1
ATOM 817 N N . ILE A 1 118 ? 3.677 -3.716 2.110 1.00 91.56 118 ILE A N 1
ATOM 818 C CA . ILE A 1 118 ? 3.494 -4.862 1.205 1.00 91.56 118 ILE A CA 1
ATOM 819 C C . ILE A 1 118 ? 4.662 -4.988 0.217 1.00 91.56 118 ILE A C 1
ATOM 821 O O . ILE A 1 118 ? 5.104 -6.099 -0.058 1.00 91.56 118 ILE A O 1
ATOM 825 N N . ASN A 1 119 ? 5.229 -3.865 -0.245 1.00 92.88 119 ASN A N 1
ATOM 826 C CA . ASN A 1 119 ? 6.417 -3.882 -1.098 1.00 92.88 119 ASN A CA 1
ATOM 827 C C . ASN A 1 119 ? 7.625 -4.450 -0.346 1.00 92.88 119 ASN A C 1
ATOM 829 O O . ASN A 1 119 ? 8.323 -5.285 -0.906 1.00 92.88 119 ASN A O 1
ATOM 833 N N . VAL A 1 120 ? 7.829 -4.079 0.926 1.00 91.50 120 VAL A N 1
ATOM 834 C CA . VAL A 1 120 ? 8.875 -4.676 1.779 1.00 91.50 120 VAL A CA 1
ATOM 835 C C . VAL A 1 120 ? 8.694 -6.192 1.915 1.00 91.50 120 VAL A C 1
ATOM 837 O O . VAL A 1 120 ? 9.657 -6.948 1.797 1.00 91.50 120 VAL A O 1
ATOM 840 N N . LEU A 1 121 ? 7.464 -6.652 2.165 1.00 90.62 121 LEU A N 1
ATOM 841 C CA . LEU A 1 121 ? 7.166 -8.076 2.333 1.00 90.62 121 LEU A CA 1
ATOM 842 C C . LEU A 1 121 ? 7.429 -8.867 1.046 1.00 90.62 121 LEU A C 1
ATOM 844 O O . LEU A 1 121 ? 8.107 -9.894 1.078 1.00 90.62 121 LEU A O 1
ATOM 848 N N . VAL A 1 122 ? 6.917 -8.378 -0.086 1.00 90.38 122 VAL A N 1
ATOM 849 C CA . VAL A 1 122 ? 7.056 -9.029 -1.397 1.00 90.38 122 VAL A CA 1
ATOM 850 C C . VAL A 1 122 ? 8.517 -9.086 -1.822 1.00 90.38 122 VAL A C 1
ATOM 852 O O . VAL A 1 122 ? 8.992 -10.137 -2.257 1.00 90.38 122 VAL A O 1
ATOM 855 N N . THR A 1 123 ? 9.257 -7.989 -1.662 1.00 90.12 123 THR A N 1
ATOM 856 C CA . THR A 1 123 ? 10.672 -7.948 -2.032 1.00 90.12 123 THR A CA 1
ATOM 857 C C . THR A 1 123 ? 11.476 -8.900 -1.167 1.00 90.12 123 THR A C 1
ATOM 859 O O . THR A 1 123 ? 12.232 -9.708 -1.704 1.00 90.12 123 THR A O 1
ATOM 862 N N . HIS A 1 124 ? 11.268 -8.889 0.151 1.00 88.75 124 HIS A N 1
ATOM 863 C CA . HIS A 1 124 ? 11.969 -9.784 1.065 1.00 88.75 124 HIS A CA 1
ATOM 864 C C . HIS A 1 124 ? 11.689 -11.269 0.787 1.00 88.75 124 HIS A C 1
ATOM 866 O O . HIS A 1 124 ? 12.605 -12.086 0.892 1.00 88.75 124 HIS A O 1
ATOM 872 N N . TRP A 1 125 ? 10.455 -11.620 0.412 1.00 89.25 125 TRP A N 1
ATOM 873 C CA . TRP A 1 125 ? 10.088 -12.996 0.070 1.00 89.25 125 TRP A CA 1
ATOM 874 C C . TRP A 1 125 ? 10.724 -13.432 -1.256 1.00 89.25 125 TRP A C 1
ATOM 876 O O . TRP A 1 125 ? 11.410 -14.452 -1.307 1.00 89.25 125 TRP A O 1
ATOM 886 N N . ILE A 1 126 ? 10.526 -12.664 -2.329 1.00 90.56 126 ILE A N 1
ATOM 887 C CA . ILE A 1 126 ? 10.933 -13.072 -3.682 1.00 90.56 126 ILE A CA 1
ATOM 888 C C . ILE A 1 126 ? 12.445 -12.894 -3.898 1.00 90.56 126 ILE A C 1
ATOM 890 O O . ILE A 1 126 ? 13.048 -13.627 -4.681 1.00 90.56 126 ILE A O 1
ATOM 894 N N . LYS A 1 127 ? 13.067 -11.925 -3.212 1.00 91.31 127 LYS A N 1
ATOM 895 C CA . LYS A 1 127 ? 14.458 -11.481 -3.414 1.00 91.31 127 LYS A CA 1
ATOM 896 C C . LYS A 1 127 ? 14.826 -11.321 -4.906 1.00 91.31 127 LYS A C 1
ATOM 898 O O . LYS A 1 127 ? 15.808 -11.921 -5.360 1.00 91.31 127 LYS A O 1
ATOM 903 N N . PRO A 1 128 ? 14.044 -10.546 -5.687 1.00 94.19 128 PRO A N 1
ATOM 904 C CA . PRO A 1 128 ? 14.287 -10.345 -7.111 1.00 94.19 128 PRO A CA 1
ATOM 905 C C . PRO A 1 128 ? 15.667 -9.737 -7.375 1.00 94.19 128 PRO A C 1
ATOM 907 O O . PRO A 1 128 ? 16.149 -8.892 -6.618 1.00 94.19 128 PRO A O 1
ATOM 910 N N . ARG A 1 129 ? 16.294 -10.146 -8.481 1.00 96.06 129 ARG A N 1
ATOM 911 C CA . ARG A 1 129 ? 17.544 -9.542 -8.974 1.00 96.06 129 ARG A CA 1
ATOM 912 C C . ARG A 1 129 ? 17.284 -8.216 -9.680 1.00 96.06 129 ARG A C 1
ATOM 914 O O . ARG A 1 129 ? 18.119 -7.318 -9.620 1.00 96.06 129 ARG A O 1
ATOM 921 N N . ARG A 1 130 ? 16.121 -8.098 -10.314 1.00 96.69 130 ARG A N 1
ATOM 922 C CA . ARG A 1 130 ? 15.717 -6.975 -11.156 1.00 96.69 130 ARG A CA 1
ATOM 923 C C . ARG A 1 130 ? 14.334 -6.516 -10.744 1.00 96.69 130 ARG A C 1
ATOM 925 O O . ARG A 1 130 ? 13.431 -7.334 -10.588 1.00 96.69 130 ARG A O 1
ATOM 932 N N . ILE A 1 131 ? 14.158 -5.221 -10.546 1.00 96.69 131 ILE A N 1
ATOM 933 C CA . ILE A 1 131 ? 12.872 -4.652 -10.157 1.00 96.69 131 ILE A CA 1
ATOM 934 C C . ILE A 1 131 ? 12.558 -3.489 -11.068 1.00 96.69 131 ILE A C 1
ATOM 936 O O . ILE A 1 131 ? 13.417 -2.647 -11.304 1.00 96.69 131 ILE A O 1
ATOM 940 N N . VAL A 1 132 ? 11.318 -3.417 -11.528 1.00 95.75 132 VAL A N 1
ATOM 941 C CA . VAL A 1 132 ? 10.829 -2.310 -12.340 1.00 95.75 132 VAL A CA 1
ATOM 942 C C . VAL A 1 132 ? 9.660 -1.649 -11.625 1.00 95.75 132 VAL A C 1
ATOM 944 O O . VAL A 1 132 ? 8.726 -2.325 -11.201 1.00 95.75 132 VAL A O 1
ATOM 947 N N . MET A 1 133 ? 9.705 -0.326 -11.501 1.00 94.56 133 MET A N 1
ATOM 948 C CA . MET A 1 133 ? 8.584 0.483 -11.019 1.00 94.56 133 MET A CA 1
ATOM 949 C C . MET A 1 133 ? 8.447 1.758 -11.848 1.00 94.56 133 MET A C 1
ATOM 951 O O . MET A 1 133 ? 9.429 2.253 -12.397 1.00 94.56 133 MET A O 1
ATOM 955 N N . ILE A 1 134 ? 7.255 2.348 -11.878 1.00 93.69 134 ILE A N 1
ATOM 956 C CA . ILE A 1 134 ? 7.084 3.735 -12.328 1.00 93.69 134 ILE A CA 1
ATOM 957 C C . ILE A 1 134 ? 7.713 4.715 -11.323 1.00 93.69 134 ILE A C 1
ATOM 959 O O . ILE A 1 134 ? 7.855 4.407 -10.140 1.00 93.69 134 ILE A O 1
ATOM 963 N N . ALA A 1 135 ? 8.074 5.914 -11.781 1.00 91.38 135 ALA A N 1
ATOM 964 C CA . ALA A 1 135 ? 8.625 6.994 -10.966 1.00 91.38 135 ALA A CA 1
ATOM 965 C 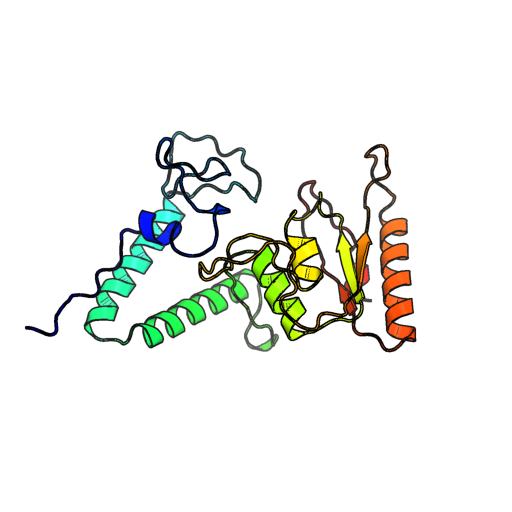C . ALA A 1 135 ? 7.931 7.175 -9.601 1.00 91.38 135 ALA A C 1
ATOM 967 O O . ALA A 1 135 ? 6.708 7.211 -9.494 1.00 91.38 135 ALA A O 1
ATOM 968 N N . GLN A 1 136 ? 8.723 7.386 -8.545 1.00 89.25 136 GLN A N 1
ATOM 969 C CA . GLN A 1 136 ? 8.226 7.581 -7.170 1.00 89.25 136 GLN A CA 1
ATOM 970 C C . GLN A 1 136 ? 7.217 8.735 -7.015 1.00 89.25 136 GLN A C 1
ATOM 972 O O . GLN A 1 136 ? 6.395 8.741 -6.097 1.00 89.25 136 GLN A O 1
ATOM 977 N N . THR A 1 137 ? 7.272 9.724 -7.913 1.00 87.56 137 THR A N 1
ATOM 978 C CA . THR A 1 137 ? 6.327 10.849 -7.971 1.00 87.56 137 THR A CA 1
ATOM 979 C C . THR A 1 137 ? 4.912 10.402 -8.325 1.00 87.56 137 THR A C 1
ATOM 981 O O . THR A 1 137 ? 3.960 11.096 -7.991 1.00 87.56 137 THR A O 1
ATOM 984 N N . GLU A 1 138 ? 4.779 9.240 -8.957 1.00 89.44 138 GLU A N 1
ATOM 985 C CA . GLU A 1 138 ? 3.525 8.633 -9.395 1.00 89.44 138 GLU A CA 1
ATOM 986 C C . GLU A 1 138 ? 3.015 7.573 -8.399 1.00 89.44 138 GLU A C 1
ATOM 988 O O . GLU A 1 138 ? 1.817 7.314 -8.345 1.00 89.44 138 GLU A O 1
ATOM 993 N N . THR A 1 139 ? 3.892 7.019 -7.555 1.00 86.38 139 THR A N 1
ATOM 994 C CA . THR A 1 139 ? 3.553 6.047 -6.499 1.00 86.38 139 THR A CA 1
ATOM 995 C C . THR A 1 139 ? 3.686 6.680 -5.109 1.00 86.38 139 THR A C 1
ATOM 997 O O . THR A 1 139 ? 2.908 7.557 -4.735 1.00 86.38 139 THR A O 1
ATOM 1000 N N . GLY A 1 140 ? 4.694 6.299 -4.325 1.00 86.50 140 GLY A N 1
ATOM 1001 C CA . GLY A 1 140 ? 4.949 6.788 -2.972 1.00 86.50 140 GLY A CA 1
ATOM 1002 C C . GLY A 1 140 ? 6.445 6.897 -2.704 1.00 86.50 140 GLY A C 1
ATOM 1003 O O . GLY A 1 140 ? 7.227 6.080 -3.182 1.00 86.50 140 GLY A O 1
ATOM 1004 N N . SER A 1 141 ? 6.849 7.887 -1.906 1.00 88.19 141 SER A N 1
ATOM 1005 C CA . SER A 1 141 ? 8.264 8.159 -1.606 1.00 88.19 141 SER A CA 1
ATOM 1006 C C . SER A 1 141 ? 8.971 7.007 -0.885 1.00 88.19 141 SER A C 1
ATOM 1008 O O . SER A 1 141 ? 10.180 6.859 -1.015 1.00 88.19 141 SER A O 1
ATOM 1010 N N . GLY A 1 142 ? 8.231 6.175 -0.147 1.00 91.50 142 GLY A N 1
ATOM 1011 C CA . GLY A 1 142 ? 8.789 5.006 0.533 1.00 91.50 142 GLY A CA 1
ATOM 1012 C C . GLY A 1 142 ? 8.968 3.771 -0.359 1.00 91.50 142 GLY A C 1
ATOM 1013 O O . GLY A 1 142 ? 9.714 2.864 0.007 1.00 91.50 142 GLY A O 1
ATOM 1014 N N . VAL A 1 143 ? 8.321 3.722 -1.529 1.00 93.31 143 VAL A N 1
ATOM 1015 C CA . VAL A 1 143 ? 8.311 2.531 -2.397 1.00 93.31 143 VAL A CA 1
ATOM 1016 C C . VAL A 1 143 ? 9.709 2.188 -2.932 1.00 93.31 143 VAL A C 1
ATOM 1018 O O . VAL A 1 143 ? 10.089 1.025 -2.815 1.00 93.31 143 VAL A O 1
ATOM 1021 N N . PRO A 1 144 ? 10.536 3.136 -3.426 1.00 94.94 144 PRO A N 1
ATOM 1022 C CA . PRO A 1 144 ? 11.887 2.808 -3.886 1.00 94.94 144 PRO A CA 1
ATOM 1023 C C . PRO A 1 144 ? 12.759 2.172 -2.800 1.00 94.94 144 PRO A C 1
ATOM 1025 O O . PRO A 1 144 ? 13.445 1.188 -3.059 1.00 94.94 144 PRO A O 1
ATOM 1028 N N . ALA A 1 145 ? 12.707 2.693 -1.569 1.00 94.25 145 ALA A N 1
ATOM 1029 C CA . ALA A 1 145 ? 13.462 2.131 -0.451 1.00 94.25 145 ALA A CA 1
ATOM 1030 C C . ALA A 1 145 ? 12.983 0.710 -0.111 1.00 94.25 145 ALA A C 1
ATOM 1032 O O . ALA A 1 145 ? 13.807 -0.194 0.021 1.00 94.25 145 ALA A O 1
ATOM 1033 N N . ALA A 1 146 ? 11.665 0.494 -0.057 1.00 93.94 146 ALA A N 1
ATOM 1034 C CA . ALA A 1 146 ? 11.075 -0.824 0.170 1.00 93.94 146 ALA A CA 1
ATOM 1035 C C . ALA A 1 146 ? 11.479 -1.849 -0.906 1.00 93.94 146 ALA A C 1
ATOM 1037 O O . ALA A 1 146 ? 11.842 -2.985 -0.590 1.00 93.94 146 ALA A O 1
ATOM 1038 N N . LEU A 1 147 ? 11.472 -1.431 -2.175 1.00 94.81 147 LEU A N 1
ATOM 1039 C CA . LEU A 1 147 ? 11.898 -2.257 -3.303 1.00 94.81 147 LEU A CA 1
ATOM 1040 C C . LEU A 1 147 ? 13.402 -2.546 -3.290 1.00 94.81 147 LEU A C 1
ATOM 1042 O O . LEU A 1 147 ? 13.823 -3.607 -3.725 1.00 94.81 147 LEU A O 1
ATOM 1046 N N . GLN A 1 148 ? 14.217 -1.659 -2.726 1.00 93.44 148 GLN A N 1
ATOM 1047 C CA . GLN A 1 148 ? 15.658 -1.865 -2.555 1.00 93.44 148 GLN A CA 1
ATOM 1048 C C . GLN A 1 148 ? 16.024 -2.598 -1.253 1.00 93.44 148 GLN A C 1
ATOM 1050 O O . GLN A 1 148 ? 17.174 -2.532 -0.813 1.00 93.44 148 GLN A O 1
ATOM 1055 N N . GLY A 1 149 ? 15.059 -3.259 -0.603 1.00 92.06 149 GLY A N 1
ATOM 1056 C CA . GLY A 1 149 ? 15.289 -4.002 0.635 1.00 92.06 149 GLY A CA 1
ATOM 1057 C C . GLY A 1 149 ? 15.768 -3.119 1.785 1.00 92.06 149 GLY A C 1
ATOM 1058 O O . GLY A 1 149 ? 16.579 -3.560 2.602 1.00 92.06 149 GLY A O 1
ATOM 1059 N N . ARG A 1 150 ? 15.307 -1.864 1.844 1.00 92.38 150 ARG A N 1
ATOM 1060 C CA . ARG A 1 150 ? 15.661 -0.894 2.886 1.00 92.38 150 ARG A CA 1
ATOM 1061 C C . ARG A 1 150 ? 14.453 -0.500 3.719 1.00 92.38 150 ARG A C 1
ATOM 1063 O O . ARG A 1 150 ? 13.329 -0.432 3.224 1.00 92.38 150 ARG A O 1
ATOM 1070 N N . HIS A 1 151 ? 14.706 -0.151 4.975 1.00 91.38 151 HIS A N 1
ATOM 1071 C CA . HIS A 1 151 ? 13.730 0.562 5.786 1.00 91.38 151 HIS A CA 1
ATOM 1072 C C . HIS A 1 151 ? 13.398 1.901 5.118 1.00 91.38 151 HIS A C 1
ATOM 1074 O O . HIS A 1 151 ? 14.280 2.732 4.907 1.00 91.38 151 HIS A O 1
ATOM 1080 N N . PHE A 1 152 ? 12.130 2.117 4.772 1.00 90.94 152 PHE A N 1
ATOM 1081 C CA . PHE A 1 152 ? 11.679 3.359 4.135 1.00 90.94 152 PHE A CA 1
ATOM 1082 C C . PHE A 1 152 ? 11.404 4.482 5.141 1.00 90.94 152 PHE A C 1
ATOM 1084 O O . PHE A 1 152 ? 11.205 5.626 4.742 1.00 90.94 152 PHE A O 1
ATOM 1091 N N . ASN A 1 153 ? 11.390 4.148 6.431 1.00 88.50 153 ASN A N 1
ATOM 1092 C CA . ASN A 1 153 ? 11.019 5.045 7.509 1.00 88.50 153 ASN A CA 1
ATOM 1093 C C . AS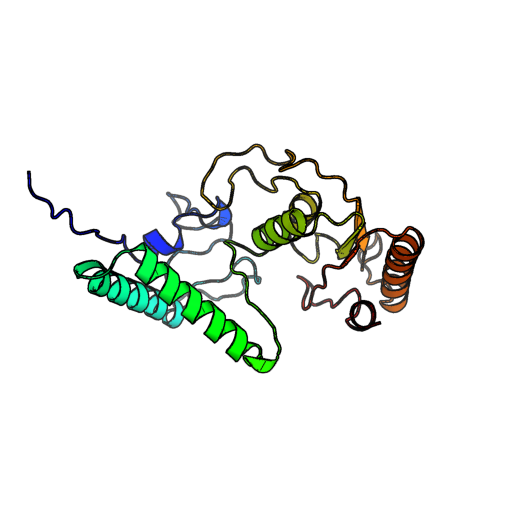N A 1 153 ? 11.809 4.759 8.791 1.00 88.50 153 ASN A C 1
ATOM 1095 O O . ASN A 1 153 ? 12.518 3.755 8.860 1.00 88.50 153 ASN A O 1
ATOM 1099 N N . ALA A 1 154 ? 11.682 5.631 9.794 1.00 87.25 154 ALA A N 1
ATOM 1100 C CA . ALA A 1 154 ? 12.286 5.468 11.116 1.00 87.25 154 ALA A CA 1
ATOM 1101 C C . ALA A 1 154 ? 11.486 4.538 12.050 1.00 87.25 154 ALA A C 1
ATOM 1103 O O . ALA A 1 154 ? 11.955 4.167 13.125 1.00 87.25 154 ALA A O 1
ATOM 1104 N N . CYS A 1 155 ? 10.283 4.138 11.638 1.00 85.06 155 CYS A N 1
ATOM 1105 C CA . CYS A 1 155 ? 9.435 3.198 12.353 1.00 85.06 155 CYS A CA 1
ATOM 1106 C C . CYS A 1 155 ? 9.062 2.032 11.430 1.00 85.06 155 CYS A C 1
ATOM 1108 O O . CYS A 1 155 ? 8.621 2.236 10.301 1.00 85.06 155 CYS A O 1
ATOM 1110 N N . ALA A 1 156 ? 9.277 0.802 11.892 1.00 82.19 156 ALA A N 1
ATOM 1111 C CA . ALA A 1 156 ? 8.799 -0.398 11.214 1.00 82.19 156 ALA A CA 1
ATOM 1112 C C . ALA A 1 156 ? 7.293 -0.589 11.458 1.00 82.19 156 ALA A C 1
ATOM 1114 O O . ALA A 1 156 ? 6.763 -0.104 12.454 1.00 82.19 156 ALA A O 1
ATOM 1115 N N . ALA A 1 157 ? 6.624 -1.376 10.611 1.00 76.38 157 ALA A N 1
ATOM 1116 C CA . ALA A 1 157 ? 5.174 -1.615 10.667 1.00 76.38 157 ALA A CA 1
ATOM 1117 C C . ALA A 1 157 ? 4.624 -2.049 12.045 1.00 76.38 157 ALA A C 1
ATOM 1119 O O . ALA A 1 157 ? 3.459 -1.822 12.359 1.00 76.38 157 ALA A O 1
ATOM 1120 N N . TYR A 1 158 ? 5.457 -2.692 12.866 1.00 75.94 158 TYR A N 1
ATOM 1121 C CA . TYR A 1 158 ? 5.139 -3.166 14.218 1.00 75.94 158 TYR A CA 1
ATOM 1122 C C . TYR A 1 158 ? 5.579 -2.194 15.332 1.00 75.94 158 TYR A C 1
ATOM 1124 O O . TYR A 1 158 ? 5.690 -2.593 16.489 1.00 75.94 158 TYR A O 1
ATOM 1132 N N . GLY A 1 159 ? 5.857 -0.926 15.008 1.00 75.38 159 GLY A N 1
ATOM 1133 C CA . GLY A 1 159 ? 6.197 0.123 15.978 1.00 75.38 159 GLY A CA 1
ATOM 1134 C C . GLY A 1 159 ? 7.666 0.155 16.422 1.00 75.38 159 GLY A C 1
ATOM 1135 O O . GLY A 1 159 ? 8.038 0.926 17.306 1.00 75.38 159 GLY A O 1
ATOM 1136 N N . GLY A 1 160 ? 8.522 -0.697 15.849 1.00 82.38 160 GLY A N 1
ATOM 1137 C CA . GLY A 1 160 ? 9.943 -0.753 16.195 1.00 82.38 160 GLY A CA 1
ATOM 1138 C C . GLY A 1 160 ? 10.728 0.412 15.591 1.00 82.38 160 GLY A C 1
ATOM 1139 O O . GLY A 1 160 ? 10.648 0.640 14.386 1.00 82.38 160 GLY A O 1
ATOM 1140 N N . GLN A 1 161 ? 11.526 1.112 16.403 1.00 86.62 161 GLN A N 1
ATOM 1141 C CA . GLN A 1 161 ? 12.447 2.143 15.914 1.00 86.62 161 GLN A CA 1
ATOM 1142 C C . GLN A 1 161 ? 13.550 1.512 15.059 1.00 86.62 161 GLN A C 1
ATOM 1144 O O . GLN A 1 161 ? 14.224 0.569 15.479 1.00 86.62 161 GLN A O 1
ATOM 1149 N N . VAL A 1 162 ? 13.739 2.050 13.861 1.00 87.06 162 VAL A N 1
ATOM 1150 C CA . VAL A 1 162 ? 14.707 1.594 12.862 1.00 87.06 162 VAL A CA 1
ATOM 1151 C C . VAL A 1 162 ? 15.374 2.808 12.223 1.00 87.06 162 VAL A C 1
ATOM 1153 O O . VAL A 1 162 ? 14.843 3.912 12.244 1.00 87.06 162 VAL A O 1
ATOM 1156 N N . ALA A 1 163 ? 16.566 2.637 11.664 1.00 89.88 163 ALA A N 1
ATOM 1157 C CA . ALA A 1 163 ? 17.211 3.719 10.931 1.00 89.88 163 ALA A CA 1
ATOM 1158 C C . ALA A 1 163 ? 16.726 3.710 9.476 1.00 89.88 163 ALA A C 1
ATOM 1160 O O . ALA A 1 163 ? 16.946 2.740 8.752 1.00 89.88 163 ALA A O 1
ATOM 1161 N N . ALA A 1 164 ? 16.084 4.792 9.035 1.00 90.44 164 ALA A N 1
ATOM 1162 C CA . ALA A 1 164 ? 15.664 4.925 7.645 1.00 90.44 164 ALA A CA 1
ATOM 1163 C C . ALA A 1 164 ? 16.862 4.744 6.690 1.00 90.44 164 ALA A C 1
ATOM 1165 O O . ALA A 1 164 ? 17.965 5.237 6.933 1.00 90.44 164 ALA A O 1
ATOM 1166 N N . GLY A 1 165 ? 16.645 4.012 5.600 1.00 91.12 165 GLY A N 1
ATOM 1167 C CA . GLY A 1 165 ? 17.646 3.702 4.583 1.00 91.12 165 GLY A CA 1
ATOM 1168 C C . GLY A 1 165 ? 18.553 2.507 4.894 1.00 91.12 165 GLY A C 1
ATOM 1169 O O . GLY A 1 165 ? 19.294 2.084 4.000 1.00 91.12 165 GLY A O 1
ATOM 1170 N N . THR A 1 166 ? 18.514 1.922 6.096 1.00 91.88 166 THR A N 1
ATOM 1171 C CA . THR A 1 166 ? 19.304 0.714 6.389 1.00 91.88 166 THR A CA 1
ATOM 1172 C C . THR A 1 166 ? 18.730 -0.516 5.694 1.00 91.88 166 THR A C 1
ATOM 1174 O O . THR A 1 166 ? 17.532 -0.597 5.428 1.00 91.88 166 THR A O 1
ATOM 1177 N N . LEU A 1 167 ? 19.608 -1.465 5.358 1.00 91.44 167 LEU A N 1
ATOM 1178 C CA . LEU A 1 167 ? 19.228 -2.715 4.704 1.00 91.44 167 LEU A CA 1
ATOM 1179 C C . LEU A 1 167 ? 18.506 -3.648 5.683 1.00 91.44 167 LEU A C 1
ATOM 1181 O O . LEU A 1 167 ? 18.985 -3.872 6.792 1.00 91.44 167 LEU A O 1
ATOM 1185 N N . LEU A 1 168 ? 17.391 -4.221 5.232 1.00 86.12 168 LEU A N 1
ATOM 1186 C CA . LEU A 1 168 ? 16.590 -5.215 5.954 1.00 86.12 168 LEU A CA 1
ATOM 1187 C C . LEU A 1 168 ? 17.233 -6.610 5.944 1.00 86.12 168 LEU A C 1
ATOM 1189 O O . LEU A 1 168 ? 16.982 -7.424 6.830 1.00 86.12 168 LEU A O 1
ATOM 1193 N N . SER A 1 169 ? 18.023 -6.914 4.913 1.00 82.56 169 SER A N 1
ATOM 1194 C CA . SER A 1 169 ? 18.633 -8.227 4.689 1.00 82.56 169 SER A CA 1
ATOM 1195 C C . SER A 1 169 ? 19.862 -8.121 3.777 1.00 82.56 169 SER A C 1
ATOM 1197 O O . SER A 1 169 ? 20.333 -7.029 3.462 1.00 82.56 169 SER A O 1
ATOM 1199 N N . ASP A 1 170 ? 20.355 -9.262 3.295 1.00 85.06 170 ASP A N 1
ATOM 1200 C CA . ASP A 1 170 ? 21.395 -9.414 2.270 1.00 85.06 170 ASP A CA 1
ATOM 1201 C C . ASP A 1 170 ? 20.929 -9.007 0.855 1.00 85.06 170 ASP A C 1
ATOM 1203 O O . ASP A 1 170 ? 21.183 -9.704 -0.125 1.00 85.06 170 ASP A O 1
ATOM 1207 N N . TRP A 1 171 ? 20.202 -7.894 0.750 1.00 90.69 171 TRP A N 1
ATOM 1208 C CA . TRP A 1 171 ? 19.570 -7.430 -0.481 1.00 90.69 171 TRP A CA 1
ATOM 1209 C C . TRP A 1 171 ? 20.572 -7.207 -1.624 1.00 90.69 171 TRP A C 1
ATOM 1211 O O . TRP A 1 171 ? 21.607 -6.568 -1.434 1.00 90.69 171 TRP A O 1
ATOM 1221 N N . GLN A 1 172 ? 20.240 -7.693 -2.826 1.00 90.81 172 GLN A N 1
ATOM 1222 C CA . GLN A 1 172 ? 21.090 -7.594 -4.026 1.00 90.81 172 GLN A CA 1
ATOM 1223 C C . GLN A 1 172 ? 20.326 -7.168 -5.291 1.00 90.81 172 GLN A C 1
ATOM 1225 O O . GLN A 1 172 ? 20.908 -7.164 -6.372 1.00 90.81 172 GLN A O 1
ATOM 1230 N N . GLY A 1 173 ? 19.035 -6.848 -5.179 1.00 93.50 173 GLY A N 1
ATOM 1231 C CA . GLY A 1 173 ? 18.212 -6.465 -6.323 1.00 93.50 173 GLY A CA 1
ATOM 1232 C C . GLY A 1 173 ? 18.507 -5.050 -6.813 1.00 93.50 173 GLY A C 1
ATOM 1233 O O . GLY A 1 173 ? 18.681 -4.131 -6.006 1.00 93.50 173 GLY A O 1
ATOM 1234 N N . GLU A 1 174 ? 18.522 -4.874 -8.131 1.00 95.19 174 GLU A N 1
ATOM 1235 C CA . GLU A 1 174 ? 18.646 -3.582 -8.801 1.00 95.19 174 GLU A CA 1
ATOM 1236 C C . GLU A 1 174 ? 17.257 -3.019 -9.130 1.00 95.19 174 GLU A C 1
ATOM 1238 O O . GLU A 1 174 ? 16.416 -3.715 -9.700 1.00 95.19 174 GLU A O 1
ATOM 1243 N N . LEU A 1 175 ? 17.019 -1.754 -8.772 1.00 95.75 175 LEU A N 1
ATOM 1244 C CA . LEU A 1 175 ? 15.773 -1.052 -9.072 1.00 95.75 175 LEU A CA 1
ATOM 1245 C C . LEU A 1 175 ? 15.929 -0.185 -10.322 1.00 95.75 175 LEU A C 1
ATOM 1247 O O . LEU A 1 175 ? 16.712 0.765 -10.328 1.00 95.75 175 LEU A O 1
ATOM 1251 N N . PHE A 1 176 ? 15.102 -0.452 -11.323 1.00 96.25 176 PHE A N 1
ATOM 1252 C CA . PHE A 1 176 ? 14.912 0.370 -12.504 1.00 96.25 176 PHE A CA 1
ATOM 1253 C C . PHE A 1 176 ? 13.616 1.172 -12.395 1.00 96.25 176 PHE A C 1
ATOM 1255 O O . PHE A 1 176 ? 12.553 0.650 -12.055 1.00 96.25 176 PHE A O 1
ATOM 1262 N N . THR A 1 177 ? 13.716 2.473 -12.657 1.00 95.50 177 THR A N 1
ATOM 1263 C CA . THR A 1 177 ? 12.588 3.401 -12.559 1.00 95.50 177 THR A CA 1
ATOM 1264 C C . THR A 1 177 ? 12.177 3.872 -13.946 1.00 95.50 177 THR A C 1
ATOM 1266 O O . THR A 1 177 ? 12.926 4.586 -14.609 1.00 95.50 177 THR A O 1
ATOM 1269 N N . LEU A 1 178 ? 10.959 3.526 -14.350 1.00 94.81 178 LEU A N 1
ATOM 1270 C CA . LEU A 1 178 ? 10.323 4.033 -15.557 1.00 94.81 178 LEU A CA 1
ATOM 1271 C C . LEU A 1 178 ? 9.873 5.472 -15.316 1.00 94.81 178 LEU A C 1
ATOM 1273 O O . LEU A 1 178 ? 9.019 5.744 -14.468 1.00 94.81 178 LEU A O 1
ATOM 1277 N N . ALA A 1 179 ? 10.447 6.407 -16.064 1.00 94.62 179 ALA A N 1
ATOM 1278 C CA . ALA A 1 179 ? 10.018 7.797 -16.050 1.00 94.62 179 ALA A CA 1
ATOM 1279 C C . ALA A 1 179 ? 8.901 7.982 -17.088 1.00 94.62 179 ALA A C 1
ATOM 1281 O O . ALA A 1 179 ? 9.201 7.937 -18.280 1.00 94.62 179 ALA A O 1
ATOM 1282 N N . PRO A 1 180 ? 7.634 8.218 -16.695 1.00 93.81 180 PRO A N 1
ATOM 1283 C CA . PRO A 1 180 ? 6.557 8.485 -17.651 1.00 93.81 180 PRO A CA 1
ATOM 1284 C C . PRO A 1 180 ? 6.582 9.926 -18.179 1.00 93.81 180 PRO A C 1
ATOM 1286 O O . PRO A 1 180 ? 5.836 10.267 -19.094 1.00 93.81 180 PRO A O 1
ATOM 1289 N N . ARG A 1 181 ? 7.417 10.792 -17.593 1.00 94.44 181 ARG A N 1
ATOM 1290 C CA . ARG A 1 181 ? 7.540 12.209 -17.939 1.00 94.44 181 ARG A CA 1
ATOM 1291 C C . ARG A 1 181 ? 8.961 12.547 -18.364 1.00 94.44 181 ARG A C 1
ATOM 1293 O O . ARG A 1 181 ? 9.917 11.961 -17.857 1.00 94.44 181 ARG A O 1
ATOM 1300 N N . ALA A 1 182 ? 9.091 13.491 -19.286 1.00 93.81 182 ALA A N 1
ATOM 1301 C CA . ALA A 1 182 ? 10.368 14.101 -19.622 1.00 93.81 182 ALA A CA 1
ATOM 1302 C C . ALA A 1 182 ? 10.795 15.105 -18.533 1.00 93.81 182 ALA A C 1
ATOM 1304 O O . ALA A 1 182 ? 10.039 15.413 -17.609 1.00 93.81 182 ALA A O 1
ATOM 1305 N N . ALA A 1 183 ? 12.018 15.630 -18.643 1.00 92.12 183 ALA A N 1
ATOM 1306 C CA . ALA A 1 183 ? 12.572 16.577 -17.670 1.00 92.12 183 ALA A CA 1
ATOM 1307 C C . ALA A 1 183 ? 11.769 17.890 -17.555 1.00 92.12 183 ALA A C 1
ATOM 1309 O O . ALA A 1 183 ? 11.827 18.550 -16.521 1.00 92.12 183 ALA A O 1
ATOM 1310 N N . ASP A 1 184 ? 11.007 18.256 -18.589 1.00 94.50 184 ASP A N 1
ATOM 1311 C CA . ASP A 1 184 ? 10.108 19.417 -18.601 1.00 94.50 184 ASP A CA 1
ATOM 1312 C C . ASP A 1 184 ? 8.710 19.123 -18.012 1.00 94.50 184 ASP A C 1
ATOM 1314 O O . ASP A 1 184 ? 7.859 20.009 -17.962 1.00 94.50 184 ASP A O 1
ATOM 1318 N N . GLY A 1 185 ? 8.464 17.887 -17.560 1.00 92.75 185 GLY A N 1
ATOM 1319 C CA . GLY A 1 185 ? 7.197 17.436 -16.983 1.00 92.75 185 GLY A CA 1
ATOM 1320 C C . GLY A 1 185 ? 6.155 16.952 -17.997 1.00 92.75 185 GLY A C 1
ATOM 1321 O O . GLY A 1 185 ? 5.112 16.425 -17.583 1.00 92.75 185 GLY A O 1
ATOM 1322 N N . SER A 1 186 ? 6.423 17.079 -19.302 1.00 95.06 186 SER A N 1
ATOM 1323 C CA . SER A 1 186 ? 5.549 16.555 -20.356 1.00 95.06 186 SER A CA 1
ATOM 1324 C C . SER A 1 186 ? 5.472 15.027 -20.306 1.00 95.06 186 SER A C 1
ATOM 1326 O O . SER A 1 186 ? 6.427 14.359 -19.907 1.00 95.06 186 SER A O 1
ATOM 1328 N N . LEU A 1 187 ? 4.317 14.463 -20.675 1.00 95.56 187 LEU A N 1
ATOM 1329 C CA . LEU A 1 187 ? 4.156 13.011 -20.774 1.00 95.56 187 LEU A CA 1
ATOM 1330 C C . LEU A 1 187 ? 4.976 12.481 -21.950 1.00 95.56 187 LEU A C 1
ATOM 1332 O O . LEU A 1 187 ? 4.920 13.023 -23.053 1.00 95.56 187 LEU A O 1
ATOM 1336 N N . ARG A 1 188 ? 5.715 11.402 -21.705 1.00 95.56 188 ARG A N 1
ATOM 1337 C CA . ARG A 1 188 ? 6.367 10.624 -22.757 1.00 95.56 188 ARG A CA 1
ATOM 1338 C C . ARG A 1 188 ? 5.333 9.729 -23.432 1.00 95.56 188 ARG A C 1
ATOM 1340 O O . ARG A 1 188 ? 4.312 9.396 -22.835 1.00 95.56 188 ARG A O 1
ATOM 1347 N N . ASP A 1 189 ? 5.623 9.327 -24.664 1.00 94.19 189 ASP A N 1
ATOM 1348 C CA . ASP A 1 189 ? 4.830 8.317 -25.363 1.00 94.19 189 ASP A CA 1
ATOM 1349 C C . ASP A 1 189 ? 4.823 7.007 -24.544 1.00 94.19 189 ASP A C 1
ATOM 1351 O O . ASP A 1 189 ? 5.905 6.457 -24.297 1.00 94.19 189 ASP A O 1
ATOM 1355 N N . PRO A 1 190 ? 3.649 6.501 -24.114 1.00 91.44 190 PRO A N 1
ATOM 1356 C CA . PRO A 1 190 ? 3.554 5.250 -23.369 1.00 91.44 190 PRO A CA 1
ATOM 1357 C C . PRO A 1 190 ? 4.229 4.074 -24.078 1.00 91.44 190 PRO A C 1
ATOM 1359 O O . PRO A 1 190 ? 4.869 3.270 -23.412 1.00 91.44 190 PRO A O 1
ATOM 1362 N N . ALA A 1 191 ? 4.190 4.013 -25.415 1.00 93.25 191 ALA A N 1
ATOM 1363 C CA . ALA A 1 191 ? 4.830 2.937 -26.171 1.00 93.25 191 ALA A CA 1
ATOM 1364 C C . ALA A 1 191 ? 6.361 2.941 -26.019 1.00 93.25 191 ALA A C 1
ATOM 1366 O O . ALA A 1 191 ? 6.993 1.886 -26.026 1.00 93.25 191 ALA A O 1
ATOM 1367 N N . VAL A 1 192 ? 6.967 4.121 -25.847 1.00 95.50 192 VAL A N 1
ATOM 1368 C CA . VAL A 1 192 ? 8.407 4.244 -25.581 1.00 95.50 192 VAL A CA 1
ATOM 1369 C C . VAL A 1 192 ? 8.733 3.752 -24.173 1.00 95.50 192 VAL A C 1
ATOM 1371 O O . VAL A 1 192 ? 9.718 3.042 -23.991 1.00 95.50 192 VAL A O 1
ATOM 1374 N N . VAL A 1 193 ? 7.909 4.099 -23.182 1.00 95.00 193 VAL A N 1
ATOM 1375 C CA . VAL A 1 193 ? 8.116 3.657 -21.793 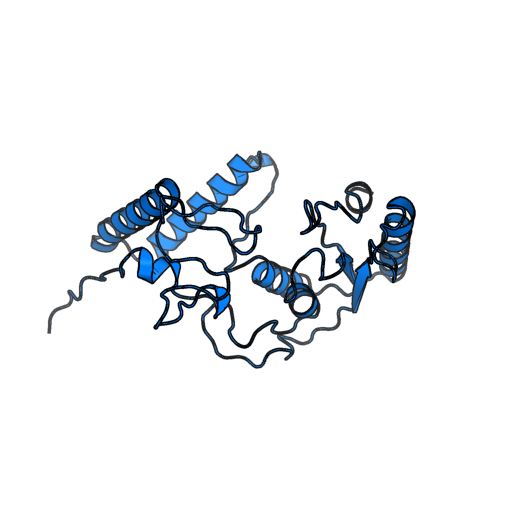1.00 95.00 193 VAL A CA 1
ATOM 1376 C C . VAL A 1 193 ? 7.900 2.145 -21.657 1.00 95.00 193 VAL A C 1
ATOM 1378 O O . VAL A 1 193 ? 8.672 1.470 -20.980 1.00 95.00 193 VAL A O 1
ATOM 1381 N N . ASP A 1 194 ? 6.906 1.597 -22.352 1.00 95.19 194 ASP A N 1
ATOM 1382 C CA . ASP A 1 194 ? 6.647 0.158 -22.418 1.00 95.19 194 ASP A CA 1
ATOM 1383 C C . ASP A 1 194 ? 7.801 -0.593 -23.094 1.00 95.19 194 ASP A C 1
ATOM 1385 O O . ASP A 1 194 ? 8.239 -1.628 -22.593 1.00 95.19 194 ASP A O 1
ATOM 1389 N N . ALA A 1 195 ? 8.355 -0.056 -24.186 1.00 95.44 195 ALA A N 1
ATOM 1390 C CA . ALA A 1 195 ? 9.524 -0.639 -24.843 1.00 95.44 195 ALA A CA 1
ATOM 1391 C C . ALA A 1 195 ? 10.771 -0.625 -23.939 1.00 95.44 195 ALA A C 1
ATOM 1393 O O . ALA A 1 195 ? 11.533 -1.591 -23.935 1.00 95.44 195 ALA A O 1
ATOM 1394 N N . GLU A 1 196 ? 10.973 0.431 -23.143 1.00 96.00 196 GLU A N 1
ATOM 1395 C CA . GLU A 1 196 ? 12.034 0.483 -22.123 1.00 96.00 196 GLU A CA 1
ATOM 1396 C C . GLU A 1 196 ? 11.831 -0.573 -21.031 1.00 96.00 196 GLU A C 1
ATOM 1398 O O . GLU A 1 196 ? 12.786 -1.244 -20.636 1.00 96.00 196 GLU A O 1
ATOM 1403 N N . CYS A 1 197 ? 10.590 -0.744 -20.567 1.00 95.81 197 CYS A N 1
ATOM 1404 C CA . CYS A 1 197 ? 10.230 -1.789 -19.615 1.00 95.81 197 CYS A CA 1
ATOM 1405 C C . CYS A 1 197 ? 10.541 -3.177 -20.186 1.00 95.81 197 CYS A C 1
ATOM 1407 O O . CYS A 1 197 ? 11.262 -3.947 -19.554 1.00 95.81 197 CYS A O 1
ATOM 1409 N N . ALA A 1 198 ? 10.046 -3.474 -21.390 1.00 95.38 198 ALA A N 1
ATOM 1410 C CA . ALA A 1 198 ? 10.247 -4.755 -22.057 1.00 95.38 198 ALA A CA 1
ATOM 1411 C C . ALA A 1 198 ? 11.738 -5.051 -22.261 1.00 95.38 198 ALA A C 1
ATOM 1413 O O . ALA A 1 198 ? 12.208 -6.105 -21.852 1.00 95.38 198 ALA A O 1
ATOM 1414 N N . ALA A 1 199 ? 12.515 -4.086 -22.762 1.00 95.81 199 ALA A N 1
ATOM 1415 C CA . ALA A 1 199 ? 13.952 -4.259 -22.956 1.00 95.81 199 ALA A CA 1
ATOM 1416 C C . ALA A 1 199 ? 14.701 -4.574 -21.646 1.00 95.81 199 ALA A C 1
ATOM 1418 O O . ALA A 1 199 ? 15.619 -5.396 -21.644 1.00 95.81 199 ALA A O 1
ATOM 1419 N N . TYR A 1 200 ? 14.318 -3.946 -20.526 1.00 95.88 200 TYR A N 1
ATOM 1420 C CA . TYR A 1 200 ? 14.913 -4.236 -19.218 1.00 95.88 200 TYR A CA 1
ATOM 1421 C C . TYR A 1 200 ? 14.561 -5.647 -18.724 1.00 95.88 200 TYR A C 1
ATOM 1423 O O . TYR A 1 200 ? 15.429 -6.365 -18.222 1.00 95.88 200 TYR A O 1
ATOM 1431 N N . ILE A 1 201 ? 13.300 -6.056 -18.888 1.00 94.94 201 IL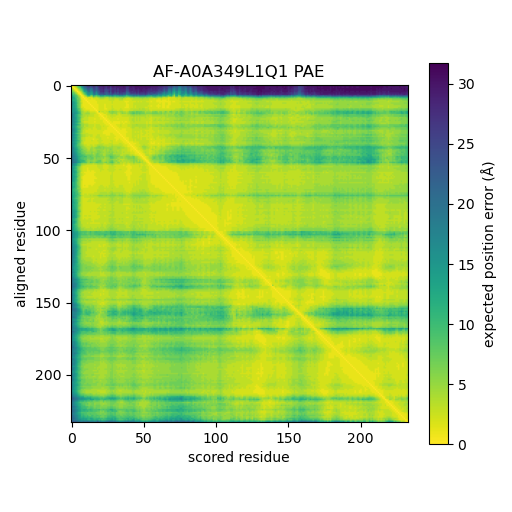E A N 1
ATOM 1432 C CA . ILE A 1 201 ? 12.809 -7.385 -18.499 1.00 94.94 201 ILE A CA 1
ATOM 1433 C C . ILE A 1 201 ? 13.444 -8.477 -19.373 1.00 94.94 201 ILE A C 1
ATOM 1435 O O . ILE A 1 201 ? 13.933 -9.471 -18.839 1.00 94.94 201 ILE A O 1
ATOM 1439 N N . ASP A 1 202 ? 13.521 -8.274 -20.687 1.00 95.12 202 ASP A N 1
ATOM 1440 C CA . ASP A 1 202 ? 14.128 -9.213 -21.635 1.00 95.12 202 ASP A CA 1
ATOM 1441 C C . ASP A 1 202 ? 15.619 -9.421 -21.348 1.00 95.12 202 ASP A C 1
ATOM 1443 O O . ASP A 1 202 ? 16.117 -10.548 -21.389 1.00 95.12 202 ASP A O 1
ATOM 1447 N N . ALA A 1 203 ? 16.342 -8.351 -21.002 1.00 96.19 203 ALA A N 1
ATOM 1448 C CA . ALA A 1 203 ? 17.747 -8.441 -20.613 1.00 96.19 203 ALA A CA 1
ATOM 1449 C C . ALA A 1 203 ? 17.938 -9.263 -19.327 1.00 96.19 203 ALA A C 1
ATOM 1451 O O . ALA A 1 203 ? 18.848 -10.092 -19.252 1.00 96.19 203 ALA A O 1
ATOM 1452 N N . ALA A 1 204 ? 17.065 -9.071 -18.335 1.00 95.62 204 ALA A N 1
ATOM 1453 C CA . ALA A 1 204 ? 17.056 -9.862 -17.109 1.00 95.62 204 ALA A CA 1
ATOM 1454 C C . ALA A 1 204 ? 16.750 -11.343 -17.386 1.00 95.62 204 ALA A C 1
ATOM 1456 O O . ALA A 1 204 ? 17.461 -12.229 -16.908 1.00 95.62 204 ALA A O 1
ATOM 1457 N N . ALA A 1 205 ? 15.739 -11.615 -18.214 1.00 94.50 205 ALA A N 1
ATOM 1458 C CA . ALA A 1 205 ? 15.361 -12.966 -18.609 1.00 94.50 205 ALA A CA 1
ATOM 1459 C C . ALA A 1 205 ? 16.500 -13.679 -19.358 1.00 94.50 205 ALA A C 1
ATOM 1461 O O . ALA A 1 205 ? 16.823 -14.825 -19.042 1.00 94.50 205 ALA A O 1
ATOM 1462 N N . ALA A 1 206 ? 17.174 -12.989 -20.285 1.00 97.00 206 ALA A N 1
ATOM 1463 C CA . ALA A 1 206 ? 18.337 -13.514 -21.001 1.00 97.00 206 ALA A CA 1
ATOM 1464 C C . ALA A 1 206 ? 19.520 -13.840 -20.068 1.00 97.00 206 ALA A C 1
ATOM 1466 O O . ALA A 1 206 ? 20.294 -14.756 -20.350 1.00 97.00 206 ALA A O 1
ATOM 1467 N N . ALA A 1 207 ? 19.647 -13.123 -18.948 1.00 96.50 207 ALA A N 1
ATOM 1468 C CA . ALA A 1 207 ? 20.639 -13.385 -17.906 1.00 96.50 207 ALA A CA 1
ATOM 1469 C C . ALA A 1 207 ? 20.205 -14.464 -16.888 1.00 96.50 207 ALA A C 1
ATOM 1471 O O . ALA A 1 207 ? 20.989 -14.820 -16.008 1.00 96.50 207 ALA A O 1
ATOM 1472 N N . GLY A 1 208 ? 18.982 -14.999 -16.992 1.00 96.25 208 GLY A N 1
ATOM 1473 C CA . GLY A 1 208 ? 18.421 -15.940 -16.016 1.00 96.25 208 GLY A CA 1
ATOM 1474 C C . GLY A 1 208 ? 18.113 -15.300 -14.657 1.00 96.25 208 GLY A C 1
ATOM 1475 O O . GLY A 1 208 ? 18.097 -15.988 -13.636 1.00 96.25 208 GLY A O 1
ATOM 1476 N N . GLU A 1 209 ? 17.911 -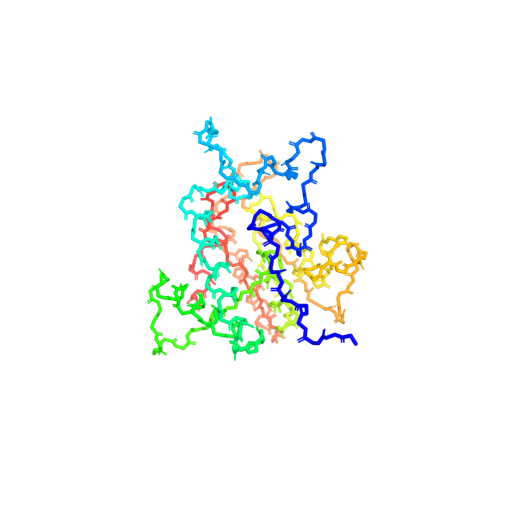13.984 -14.626 1.00 96.12 209 GLU A N 1
ATOM 1477 C CA . GLU A 1 209 ? 17.648 -13.207 -13.418 1.00 96.12 209 GLU A CA 1
ATOM 1478 C C . GLU A 1 209 ? 16.142 -13.117 -13.127 1.00 96.12 209 GLU A C 1
ATOM 1480 O O . GLU A 1 209 ? 15.321 -12.950 -14.027 1.00 96.12 209 GLU A O 1
ATOM 1485 N N . SER A 1 210 ? 15.763 -13.199 -11.848 1.00 94.81 210 SER A N 1
ATOM 1486 C CA . SER A 1 210 ? 14.374 -13.002 -11.426 1.00 94.81 210 SER A CA 1
ATOM 1487 C C . SER A 1 210 ? 13.975 -11.527 -11.484 1.00 94.81 210 SER A C 1
ATOM 1489 O O . SER A 1 210 ? 14.715 -10.651 -11.021 1.00 94.81 210 SER A O 1
ATOM 1491 N N . VAL A 1 211 ? 12.771 -11.270 -11.998 1.00 95.06 211 VAL A N 1
ATOM 1492 C CA . VAL A 1 211 ? 12.210 -9.927 -12.171 1.00 95.06 211 VAL A CA 1
ATOM 1493 C C . VAL A 1 211 ? 10.974 -9.741 -11.295 1.00 95.06 211 VAL A C 1
ATOM 1495 O O . VAL A 1 211 ? 10.110 -10.612 -11.239 1.00 95.06 211 VAL A O 1
ATOM 1498 N N . LEU A 1 212 ? 10.869 -8.580 -10.650 1.00 94.88 212 LEU A N 1
ATOM 1499 C CA . LEU A 1 212 ? 9.636 -8.073 -10.052 1.00 94.88 212 LEU A CA 1
ATOM 1500 C C . LEU A 1 212 ? 9.194 -6.814 -10.806 1.00 94.88 212 LEU A C 1
ATOM 1502 O O . LEU A 1 212 ? 9.828 -5.766 -10.694 1.00 94.88 212 LEU A O 1
ATOM 1506 N N . LEU A 1 213 ? 8.098 -6.907 -11.557 1.00 94.50 213 LEU A N 1
ATOM 1507 C CA . LEU A 1 213 ? 7.445 -5.752 -12.170 1.00 94.50 213 LEU A CA 1
ATOM 1508 C C . LEU A 1 213 ? 6.332 -5.248 -11.244 1.00 94.50 213 LEU A C 1
ATOM 1510 O O . LEU A 1 213 ? 5.343 -5.946 -11.024 1.00 94.50 213 LEU A O 1
ATOM 1514 N N . LEU A 1 214 ? 6.480 -4.035 -10.712 1.00 92.75 214 LEU A N 1
ATOM 1515 C CA . LEU A 1 214 ? 5.435 -3.376 -9.935 1.00 92.75 214 LEU A CA 1
ATOM 1516 C C . LEU A 1 214 ? 4.512 -2.586 -10.868 1.00 92.75 214 LEU A C 1
ATOM 1518 O O . LEU A 1 214 ? 4.813 -1.452 -11.250 1.00 92.75 214 LEU A O 1
ATOM 1522 N N . LEU A 1 215 ? 3.370 -3.181 -11.208 1.00 90.12 215 LEU A N 1
ATOM 1523 C CA . LEU A 1 215 ? 2.308 -2.482 -11.925 1.00 90.12 215 LEU A CA 1
ATOM 1524 C C . LEU A 1 215 ? 1.605 -1.464 -11.026 1.00 90.12 215 LEU A C 1
ATOM 1526 O O . LEU A 1 215 ? 1.292 -1.739 -9.868 1.00 90.12 215 LEU A O 1
ATOM 1530 N N . THR A 1 216 ? 1.328 -0.289 -11.587 1.00 86.62 216 THR A N 1
ATOM 1531 C CA . THR A 1 216 ? 0.547 0.766 -10.935 1.00 86.62 216 THR A CA 1
ATOM 1532 C C . THR A 1 216 ? -0.759 0.941 -11.701 1.00 86.62 216 THR A C 1
ATOM 1534 O O . THR A 1 216 ? -0.760 1.518 -12.783 1.00 86.62 216 THR A O 1
ATOM 1537 N N . ASP A 1 217 ? -1.853 0.420 -11.140 1.00 78.81 217 ASP A N 1
ATOM 1538 C CA . ASP A 1 217 ? -3.192 0.450 -11.752 1.00 78.81 217 ASP A CA 1
ATOM 1539 C C . ASP A 1 217 ? -3.775 1.875 -11.833 1.00 78.81 217 ASP A C 1
ATOM 1541 O O . ASP A 1 217 ? -4.475 2.225 -12.775 1.00 78.81 217 ASP A O 1
ATOM 1545 N N . ALA A 1 218 ? -3.414 2.743 -10.882 1.00 83.12 218 ALA A N 1
ATOM 1546 C CA . ALA A 1 218 ? -3.666 4.178 -10.962 1.00 83.12 218 ALA A CA 1
ATOM 1547 C C . ALA A 1 218 ? -2.590 4.957 -10.201 1.00 83.12 218 ALA A C 1
ATOM 1549 O O . ALA A 1 218 ? -2.448 4.831 -8.981 1.00 83.12 218 ALA A O 1
ATOM 1550 N N . SER A 1 219 ? -1.820 5.777 -10.917 1.00 87.31 219 SER A N 1
ATOM 1551 C CA . SER A 1 219 ? -0.847 6.658 -10.280 1.00 87.31 219 SER A CA 1
ATOM 1552 C C . SER A 1 219 ? -1.490 7.885 -9.631 1.00 87.31 219 SER A C 1
ATOM 1554 O O . SER A 1 219 ? -2.649 8.218 -9.881 1.00 87.31 219 SER A O 1
ATOM 1556 N N . LYS A 1 220 ? -0.698 8.645 -8.867 1.00 87.00 220 LYS A N 1
ATOM 1557 C CA . LYS A 1 220 ? -1.089 9.964 -8.338 1.00 87.00 220 LYS A CA 1
ATOM 1558 C C . LYS A 1 220 ? -1.629 10.925 -9.399 1.00 87.00 220 LYS A C 1
ATOM 1560 O O . LYS A 1 220 ? -2.460 11.765 -9.069 1.00 87.00 220 LYS A O 1
ATOM 1565 N N . THR A 1 221 ? -1.158 10.826 -10.643 1.00 88.31 221 THR A N 1
ATOM 1566 C CA . THR A 1 221 ? -1.647 11.646 -11.763 1.00 88.31 221 THR A CA 1
ATOM 1567 C C . THR A 1 221 ? -2.561 10.886 -12.730 1.00 88.31 221 THR A C 1
ATOM 1569 O O . THR A 1 221 ? -2.868 11.399 -13.804 1.00 88.31 221 THR A O 1
ATOM 1572 N N . GLY A 1 222 ? -3.034 9.695 -12.346 1.00 88.38 222 GLY A N 1
ATOM 1573 C CA . GLY A 1 222 ? -3.973 8.888 -13.129 1.00 88.38 222 GLY A CA 1
ATOM 1574 C C . GLY A 1 222 ? -3.338 8.140 -14.302 1.00 88.38 222 GLY A C 1
ATOM 1575 O O . GLY A 1 222 ? -4.027 7.828 -15.269 1.00 88.38 222 GLY A O 1
ATOM 1576 N N . LEU A 1 223 ? -2.029 7.879 -14.253 1.00 89.38 223 LEU A N 1
ATOM 1577 C CA . LEU A 1 223 ? -1.318 7.128 -15.286 1.00 89.38 223 LEU A CA 1
ATOM 1578 C C . LEU A 1 223 ? -1.365 5.624 -15.007 1.00 89.38 223 LEU A C 1
ATOM 1580 O O . LEU A 1 223 ? -1.268 5.202 -13.853 1.00 89.38 223 LEU A O 1
ATOM 1584 N N . ILE A 1 224 ? -1.414 4.847 -16.090 1.00 89.31 224 ILE A N 1
ATOM 1585 C CA . ILE A 1 224 ? -1.208 3.395 -16.109 1.00 89.31 224 ILE A CA 1
ATOM 1586 C C . ILE A 1 224 ? 0.042 3.143 -16.950 1.00 89.31 224 ILE A C 1
ATOM 1588 O O . ILE A 1 224 ? -0.026 3.104 -18.179 1.00 89.31 224 ILE A O 1
ATOM 1592 N N . VAL A 1 225 ? 1.200 3.095 -16.291 1.00 86.38 225 VAL A N 1
ATOM 1593 C CA . VAL A 1 225 ? 2.510 2.916 -16.935 1.00 86.38 225 VAL A CA 1
ATOM 1594 C C . VAL A 1 225 ? 3.390 2.018 -16.045 1.00 86.38 225 VAL A C 1
ATOM 1596 O O . VAL A 1 225 ? 3.512 2.308 -14.852 1.00 86.38 225 VAL A O 1
ATOM 1599 N N . PRO A 1 226 ? 4.029 0.961 -16.580 1.00 90.00 226 PRO A N 1
ATOM 1600 C CA . PRO A 1 226 ? 3.875 0.473 -17.951 1.00 90.00 226 PRO A CA 1
A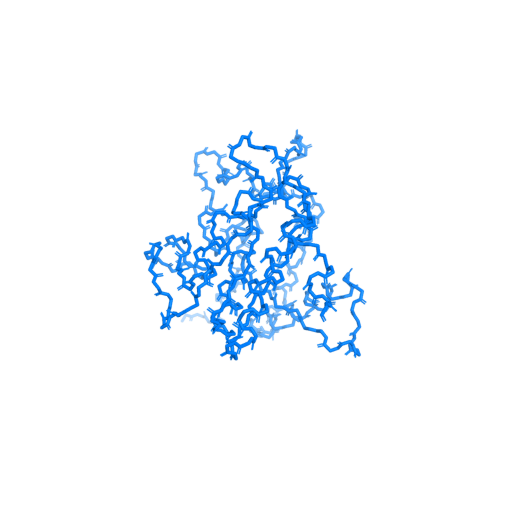TOM 1601 C C . PRO A 1 226 ? 2.457 -0.062 -18.182 1.00 90.00 226 PRO A C 1
ATOM 1603 O O . PRO A 1 226 ? 1.698 -0.268 -17.229 1.00 90.00 226 PRO A O 1
ATOM 1606 N N . SER A 1 227 ? 2.070 -0.238 -19.441 1.00 90.56 227 SER A N 1
ATOM 1607 C CA . SER A 1 227 ? 0.751 -0.784 -19.748 1.00 90.56 227 SER A CA 1
ATOM 1608 C C . SER A 1 227 ? 0.607 -2.217 -19.224 1.00 90.56 227 SER A C 1
ATOM 1610 O O . SER A 1 227 ? 1.579 -2.958 -19.065 1.00 90.56 227 SER A O 1
ATOM 1612 N N . ILE A 1 228 ? -0.638 -2.642 -18.993 1.00 89.50 228 ILE A N 1
ATOM 1613 C CA . ILE A 1 228 ? -0.952 -4.015 -18.560 1.00 89.50 228 ILE A CA 1
ATOM 1614 C C . ILE A 1 228 ? -0.405 -5.049 -19.558 1.00 89.50 228 ILE A C 1
ATOM 1616 O O . ILE A 1 228 ? -0.021 -6.144 -19.153 1.00 89.50 228 ILE A O 1
ATOM 1620 N N . ALA A 1 229 ? -0.301 -4.685 -20.843 1.00 88.25 229 ALA A N 1
ATOM 1621 C CA . ALA A 1 229 ? 0.274 -5.537 -21.879 1.00 88.25 229 ALA A CA 1
ATOM 1622 C C . ALA A 1 229 ? 1.705 -5.992 -21.537 1.00 88.25 229 ALA A C 1
ATOM 1624 O O . ALA A 1 229 ? 2.045 -7.136 -21.815 1.00 88.25 229 ALA A O 1
ATOM 1625 N N . CYS A 1 230 ? 2.510 -5.153 -20.872 1.00 86.56 230 CYS A N 1
ATOM 1626 C CA . CYS A 1 230 ? 3.866 -5.513 -20.446 1.00 86.56 230 CYS A CA 1
ATOM 1627 C C . CYS A 1 230 ? 3.914 -6.623 -19.387 1.00 86.56 230 CYS A C 1
ATOM 1629 O O . CYS A 1 230 ? 4.950 -7.260 -19.243 1.00 86.56 230 CYS A O 1
ATOM 1631 N N . ALA A 1 231 ? 2.840 -6.842 -18.624 1.00 84.19 231 ALA A N 1
ATOM 1632 C CA . ALA A 1 231 ? 2.812 -7.855 -17.566 1.00 84.19 231 ALA A CA 1
ATOM 1633 C C . ALA A 1 231 ? 2.169 -9.181 -17.986 1.00 84.19 231 ALA A C 1
ATOM 1635 O O . ALA A 1 231 ? 2.324 -10.174 -17.281 1.00 84.19 231 ALA A O 1
ATOM 1636 N N . ILE A 1 232 ? 1.416 -9.186 -19.088 1.00 84.31 232 ILE A N 1
ATOM 1637 C CA . ILE A 1 232 ? 0.716 -10.374 -19.604 1.00 84.31 232 ILE A CA 1
ATOM 1638 C C . ILE A 1 232 ? 1.389 -10.980 -20.845 1.00 84.31 232 ILE A C 1
ATOM 1640 O O . ILE A 1 232 ? 0.880 -11.967 -21.376 1.00 84.31 232 ILE A O 1
ATOM 1644 N N . ALA A 1 233 ? 2.467 -10.356 -21.327 1.00 71.62 233 ALA A N 1
ATOM 1645 C CA . ALA A 1 233 ? 3.300 -10.842 -22.426 1.00 71.62 233 ALA A CA 1
ATOM 1646 C C . ALA A 1 233 ? 4.217 -11.981 -21.961 1.00 71.62 233 ALA A C 1
ATOM 1648 O O . ALA A 1 233 ? 4.378 -12.940 -22.750 1.00 71.62 233 ALA A O 1
#

Sequence (233 aa):
MNAAAALALASTETLLVSGGDERISLDAATGLSPYGCRAYPDPDLVALGSSTASIISEAAFDAADSLRALCLERLQGEAASDIYAAEIGRLRAELLDLCGFGAADGVSAVLAASGTDINVLVTHWIKPRRIVMIAQTETGSGVPAALQGRHFNACAAYGGQVAAGTLLSDWQGELFTLAPRAADGSLRDPAVVDAECAAYIDAAAAAGESVLLLLTDASKTGLIVPSIACAIA

Foldseek 3Di:
DDDDPLPDDDAQQCVQLPFFDQQSPADPVQCAGPLREHSADDPPDDPPGFPSNDYQHPVNSVVSRVLSVVLSVCSVPDDNVVSVVVVVVVVFVVVCVVVVHDPVVPDGDDDALDPLVVLLVVCVVVLFQEEEDEDCQFPPQQNVQSNQQFASDQADRRGDGDDGSDHNDPRNHDYDYQYQADPVRHGDDLVVSLVVLLVRVVVCVVVVTGYHYDFDCQTSVGDGPNPPVSVVD

Nearest PDB structures (foldseek):
  5ncr-assembly1_A  TM=6.104E-01  e=3.581E+00  Orf virus
  5wrp-assembly1_C  TM=2.651E-01  e=1.655E+00  Mycobacterium tuberculosis H37Rv
  4i0w-assembly1_B  TM=4.759E-01  e=8.812E+00  Clostridium perfringens

pLDDT: mean 90.19, std 9.73, range [32.16, 97.94]

Secondary structure (DSSP, 8-state):
--S-----PPPHHHHHTSSB-TTSPPPTTT---TTS--SS--TT------TTSPPPPHHHHHHHHHHHHHHHHHTTTS-HHHHHHHHHHHHHHHHHHHTT--GGG----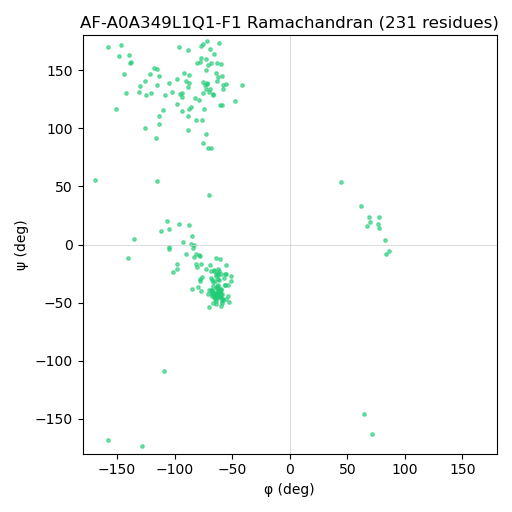---SSHHHHHHHHHHHH--SEEEEE-TTTS-TTHHHHHTTB--SSB-TBS-B--TT-BSSS--PEEEEE-SB-TTSPBPPHHHHHHHHHHHHHHHHHTT--EEEE--SS-TTS---S-THHHH-

Solvent-accessible surface area (backbone atoms only — not comparable to full-atom values): 13737 Å² total; per-residue (Å²): 135,79,99,69,78,71,81,73,76,71,55,56,49,55,54,72,41,50,67,34,41,71,72,51,37,57,41,90,90,78,53,27,17,84,59,71,35,48,67,54,59,59,92,87,61,81,88,81,57,55,91,87,34,64,71,46,47,60,72,58,49,53,51,50,41,51,51,51,53,52,50,54,59,46,56,76,80,46,57,69,68,57,54,49,54,49,51,55,50,49,53,36,52,51,54,35,48,77,72,72,49,54,88,86,71,77,75,81,75,85,86,59,86,39,82,44,49,43,39,35,53,53,35,69,72,68,61,34,45,34,33,38,34,48,35,49,88,36,68,41,83,37,39,64,34,10,60,55,35,18,34,57,38,51,41,36,63,84,56,46,81,44,64,56,68,41,69,77,58,96,63,76,40,45,81,44,69,45,63,62,46,46,97,88,66,48,76,50,63,62,70,58,48,34,50,54,51,49,54,55,52,50,53,33,52,75,70,74,43,48,74,43,78,53,78,38,89,63,27,77,84,67,46,59,45,57,45,72,66,77,80,75,112

Mean predicted aligned error: 5.62 Å

Radius of gyration: 20.96 Å; Cα contacts (8 Å, |Δi|>4): 304; chains: 1; bounding box: 42×42×69 Å